Protein AF-A0A6T8CIW8-F1 (afdb_monomer_lite)

pLDDT: mean 71.66, std 15.03, range [34.34, 91.88]

Radius of gyration: 20.09 Å; chains: 1; bounding box: 46×45×51 Å

InterPro domains:
  IPR001789 Signal transduction response regulator, receiver domain [PS50110] (153-305)
  IPR011006 CheY-like superfamily [SSF52172] (151-216)

Sequence (306 aa):
MASVHTLSIATAHAIHRLLDDPSPSLIDEAIELAQRARDSLEMDNTSMCAAMMFAQPLVRQWQPNWRFSYVVGVILGMKYTVDGFFIADVIEHLTQEFPLSTLQAGEVIALKDFDWCDISGRQRSFRNALVNVALERAVELDGNPEPSDEDIHVMIVDDSDFVRDIHTQFVRLLRPNARIMTCWSVEDATSYVRANDDNGTPVNLILLDLNLSSTDENTNQLVLDDTSENGFMITGTLDAAPAAVPRDFRFKPLVALISAFATQLVEQSMADGSLMADGSLNGCDAVLPKPCSLDAMRVLIEGCHV

Structure (mmCIF, N/CA/C/O backbone):
data_AF-A0A6T8CIW8-F1
#
_entry.id   AF-A0A6T8CIW8-F1
#
loop_
_atom_site.group_PDB
_atom_site.id
_atom_site.type_symbol
_atom_site.label_atom_id
_atom_site.label_alt_id
_atom_site.label_comp_id
_atom_site.label_asym_id
_atom_site.label_entity_id
_atom_site.label_seq_id
_atom_site.pdbx_PDB_ins_code
_atom_site.Cartn_x
_atom_site.Cartn_y
_atom_site.Cartn_z
_atom_site.occupancy
_atom_site.B_iso_or_equiv
_atom_site.auth_seq_id
_atom_site.auth_comp_id
_atom_site.auth_asym_id
_atom_site.auth_atom_id
_atom_site.pdbx_PDB_model_num
ATOM 1 N N . MET A 1 1 ? -11.365 -13.138 -2.675 1.00 34.94 1 MET A N 1
ATOM 2 C CA . MET A 1 1 ? -10.142 -12.656 -3.363 1.00 34.94 1 MET A CA 1
ATOM 3 C C . MET A 1 1 ? -10.369 -11.221 -3.814 1.00 34.94 1 MET A C 1
ATOM 5 O O . MET A 1 1 ? -11.312 -11.009 -4.569 1.00 34.94 1 MET A O 1
ATOM 9 N N . ALA A 1 2 ? -9.560 -10.252 -3.369 1.00 35.16 2 ALA A N 1
ATOM 10 C CA . ALA A 1 2 ? -9.474 -8.961 -4.061 1.00 35.16 2 ALA A CA 1
ATOM 11 C C . ALA A 1 2 ? -9.232 -9.259 -5.546 1.00 35.16 2 ALA A C 1
ATOM 13 O O . ALA A 1 2 ? -8.426 -10.148 -5.847 1.00 35.16 2 ALA A O 1
ATOM 14 N N . SER A 1 3 ? -9.971 -8.631 -6.463 1.00 46.03 3 SER A N 1
ATOM 15 C CA . SER A 1 3 ? -9.857 -9.009 -7.871 1.00 46.03 3 SER A CA 1
ATOM 16 C C . SER A 1 3 ? -8.393 -8.875 -8.301 1.00 46.03 3 SER A C 1
ATOM 18 O O . SER A 1 3 ? -7.744 -7.855 -8.068 1.00 46.03 3 SER A O 1
ATOM 20 N N . VAL A 1 4 ? -7.866 -9.935 -8.908 1.00 49.97 4 VAL A N 1
ATOM 21 C CA . VAL A 1 4 ? -6.492 -10.079 -9.424 1.00 49.97 4 VAL A CA 1
ATOM 22 C C . VAL A 1 4 ? -6.081 -8.893 -10.329 1.00 49.97 4 VAL A C 1
ATOM 24 O O . VAL A 1 4 ? -4.902 -8.614 -10.533 1.00 49.97 4 VAL A O 1
ATOM 27 N N . HIS A 1 5 ? -7.057 -8.118 -10.795 1.00 59.88 5 HIS A N 1
ATOM 28 C CA . HIS A 1 5 ? -6.918 -6.924 -11.611 1.00 59.88 5 HIS A CA 1
ATOM 29 C C . HIS A 1 5 ? -6.433 -5.674 -10.837 1.00 59.88 5 HIS A C 1
ATOM 31 O O . HIS A 1 5 ? -5.695 -4.859 -11.392 1.00 59.88 5 HIS A O 1
ATOM 37 N N . THR A 1 6 ? -6.778 -5.530 -9.550 1.00 61.06 6 THR A N 1
ATOM 38 C CA . THR A 1 6 ? -6.626 -4.270 -8.793 1.00 61.06 6 THR A CA 1
ATOM 39 C C . THR A 1 6 ? -5.162 -3.879 -8.544 1.00 61.06 6 THR A C 1
ATOM 41 O O . THR A 1 6 ? -4.801 -2.715 -8.710 1.00 61.06 6 THR A O 1
ATOM 44 N N . LEU A 1 7 ? -4.285 -4.834 -8.207 1.00 64.88 7 LEU A N 1
ATOM 45 C CA . LEU A 1 7 ? -2.862 -4.548 -7.947 1.00 64.88 7 LEU A CA 1
ATOM 46 C C . LEU A 1 7 ? -2.083 -4.187 -9.215 1.00 64.88 7 LEU A C 1
ATOM 48 O O . LEU A 1 7 ? -1.196 -3.334 -9.169 1.00 64.88 7 LEU A O 1
ATOM 52 N N . SER A 1 8 ? -2.427 -4.783 -10.358 1.00 68.81 8 SER A N 1
ATOM 53 C CA . SER A 1 8 ? -1.820 -4.424 -11.642 1.00 68.81 8 SER A CA 1
ATOM 54 C C . SER A 1 8 ? -2.277 -3.040 -12.111 1.00 68.81 8 SER A C 1
ATOM 56 O O . SER A 1 8 ? -1.456 -2.263 -12.591 1.00 68.81 8 SER A O 1
ATOM 58 N N . ILE A 1 9 ? -3.555 -2.693 -11.900 1.00 70.12 9 ILE A N 1
ATOM 59 C CA . ILE A 1 9 ? -4.081 -1.336 -12.132 1.00 70.12 9 ILE A CA 1
ATOM 60 C C . ILE A 1 9 ? -3.346 -0.315 -11.262 1.00 70.12 9 ILE A C 1
ATOM 62 O O . ILE A 1 9 ? -2.838 0.690 -11.760 1.00 70.12 9 ILE A O 1
ATOM 66 N N . ALA A 1 10 ? -3.232 -0.584 -9.963 1.00 65.56 10 ALA A N 1
ATOM 67 C CA . ALA A 1 10 ? -2.571 0.323 -9.036 1.00 65.56 10 ALA A CA 1
ATOM 68 C C . ALA A 1 10 ? -1.067 0.472 -9.347 1.00 65.56 10 ALA A C 1
ATOM 70 O O . ALA A 1 10 ? -0.533 1.583 -9.321 1.00 65.56 10 ALA A O 1
ATOM 71 N N . THR A 1 11 ? -0.404 -0.617 -9.749 1.00 70.19 11 THR A N 1
ATOM 72 C CA . THR A 1 11 ? 0.979 -0.609 -10.253 1.00 70.19 11 THR A CA 1
ATOM 73 C C . THR A 1 11 ? 1.135 0.305 -11.470 1.00 70.19 11 THR A C 1
ATOM 75 O O . THR A 1 11 ? 2.024 1.157 -11.497 1.00 70.19 11 THR A O 1
ATOM 78 N N . ALA A 1 12 ? 0.248 0.182 -12.456 1.00 74.50 12 ALA A N 1
ATOM 79 C CA . ALA A 1 12 ? 0.285 0.991 -13.666 1.00 74.50 12 ALA A CA 1
ATOM 80 C C . ALA A 1 12 ? 0.080 2.483 -13.391 1.00 74.50 12 ALA A C 1
ATOM 82 O O . ALA A 1 12 ? 0.799 3.325 -13.929 1.00 74.50 12 ALA A O 1
ATOM 83 N N . HIS A 1 13 ? -0.849 2.820 -12.497 1.00 70.69 13 HIS A N 1
ATOM 84 C CA . HIS A 1 13 ? -1.051 4.198 -12.062 1.00 70.69 13 HIS A CA 1
ATOM 85 C C . HIS A 1 13 ? 0.157 4.763 -11.315 1.00 70.69 13 HIS A C 1
ATOM 87 O O . HIS A 1 13 ? 0.505 5.924 -11.529 1.00 70.69 13 HIS A O 1
ATOM 93 N N . ALA A 1 14 ? 0.820 3.964 -10.476 1.00 70.12 14 ALA A N 1
ATOM 94 C CA . ALA A 1 14 ? 2.051 4.382 -9.814 1.00 70.12 14 ALA A CA 1
ATOM 95 C C . ALA A 1 14 ? 3.167 4.665 -10.834 1.00 70.12 14 ALA A C 1
ATOM 97 O O . ALA A 1 14 ? 3.834 5.692 -10.736 1.00 70.12 14 ALA A O 1
ATOM 98 N N . ILE A 1 15 ? 3.332 3.805 -11.844 1.00 73.56 15 ILE A N 1
ATOM 99 C CA . ILE A 1 15 ? 4.288 4.014 -12.943 1.00 73.56 15 ILE A CA 1
ATOM 100 C C . ILE A 1 15 ? 3.953 5.292 -13.722 1.00 73.56 15 ILE A C 1
ATOM 102 O O . ILE A 1 15 ? 4.831 6.129 -13.913 1.00 73.56 15 ILE A O 1
ATOM 106 N N . HIS A 1 16 ? 2.691 5.482 -14.115 1.00 74.88 16 HIS A N 1
ATOM 107 C CA . HIS A 1 16 ? 2.238 6.681 -14.824 1.00 74.88 16 HIS A CA 1
ATOM 108 C C . HIS A 1 16 ? 2.507 7.961 -14.022 1.00 74.88 16 HIS A C 1
ATOM 110 O O . HIS A 1 16 ? 3.054 8.919 -14.561 1.00 74.88 16 HIS A O 1
ATOM 116 N N . ARG A 1 17 ? 2.199 7.965 -12.716 1.00 70.62 17 ARG A N 1
ATOM 117 C CA . ARG A 1 17 ? 2.506 9.097 -11.823 1.00 70.62 17 ARG A CA 1
ATOM 118 C C . ARG A 1 17 ? 4.008 9.378 -11.735 1.00 70.62 17 ARG A C 1
ATOM 120 O O . ARG A 1 17 ? 4.396 10.533 -11.702 1.00 70.62 17 ARG A O 1
ATOM 127 N N . LEU A 1 18 ? 4.859 8.352 -11.714 1.00 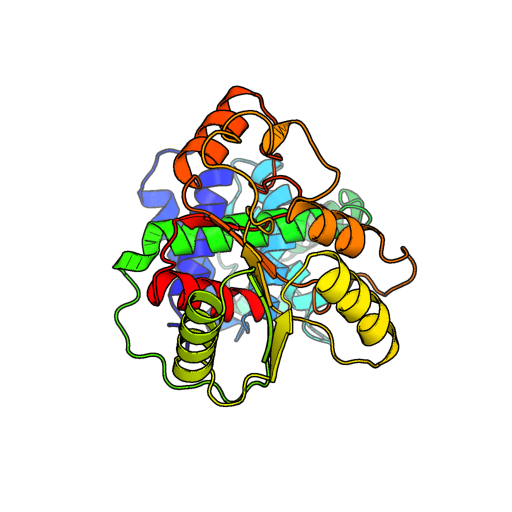68.81 18 LEU A N 1
ATOM 128 C CA . LEU A 1 18 ? 6.319 8.529 -11.647 1.00 68.81 18 LEU A CA 1
ATOM 129 C C . LEU A 1 18 ? 6.940 9.077 -12.933 1.00 68.81 18 LEU A C 1
ATOM 131 O O . LEU A 1 18 ? 8.072 9.565 -12.904 1.00 68.81 18 LEU A O 1
ATOM 135 N N . LEU A 1 19 ? 6.242 8.941 -14.056 1.00 72.06 19 LEU A N 1
ATOM 136 C CA . LEU A 1 19 ? 6.725 9.375 -15.360 1.00 72.06 19 LEU A CA 1
ATOM 137 C C . LEU A 1 19 ? 6.291 10.796 -15.718 1.00 72.06 19 LEU A C 1
ATOM 139 O O . LEU A 1 19 ? 6.820 11.333 -16.686 1.00 72.06 19 LEU A O 1
ATOM 143 N N . ASP A 1 20 ? 5.366 11.395 -14.954 1.00 70.06 20 ASP A N 1
ATOM 144 C CA . ASP A 1 20 ? 4.724 12.682 -15.265 1.00 70.06 20 ASP A CA 1
ATOM 145 C C . ASP A 1 20 ? 4.203 12.760 -16.721 1.00 70.06 20 ASP A C 1
ATOM 147 O O . ASP A 1 20 ? 4.068 13.839 -17.303 1.00 70.06 20 ASP A O 1
ATOM 151 N N . ASP A 1 21 ? 3.909 11.605 -17.328 1.00 70.00 21 ASP A N 1
ATOM 152 C CA . ASP A 1 21 ? 3.415 11.492 -18.698 1.00 70.00 21 ASP A CA 1
ATOM 153 C C . ASP A 1 21 ? 1.883 11.544 -18.667 1.00 70.00 21 ASP A C 1
ATOM 155 O O . ASP A 1 21 ? 1.280 10.715 -17.994 1.00 70.00 21 ASP A O 1
ATOM 159 N N . PRO A 1 22 ? 1.224 12.491 -19.356 1.00 59.75 22 PRO A N 1
ATOM 160 C CA . PRO A 1 22 ? -0.233 12.584 -19.376 1.00 59.75 22 PRO A CA 1
ATOM 161 C C . PRO A 1 22 ? -0.911 11.587 -20.335 1.00 59.75 22 PRO A C 1
ATOM 163 O O . PRO A 1 22 ? -2.130 11.665 -20.502 1.00 59.75 22 PRO A O 1
ATOM 166 N N . SER A 1 23 ? -0.169 10.710 -21.024 1.00 72.75 23 SER A N 1
ATOM 167 C CA . SER A 1 23 ? -0.729 9.806 -22.032 1.00 72.75 23 SER A CA 1
ATOM 168 C C . SER A 1 23 ? -1.563 8.669 -21.419 1.00 72.75 23 SER A C 1
ATOM 170 O O . SER A 1 23 ? -1.010 7.788 -20.754 1.00 72.75 23 SER A O 1
ATOM 172 N N . PRO A 1 24 ? -2.871 8.570 -21.737 1.00 68.06 24 PRO A N 1
ATOM 173 C CA . PRO A 1 24 ? -3.712 7.464 -21.276 1.00 68.06 24 PRO A CA 1
ATOM 174 C C . PRO A 1 24 ? -3.220 6.090 -21.749 1.00 68.06 24 PRO A C 1
ATOM 176 O O . PRO A 1 24 ? -3.384 5.104 -21.038 1.00 68.06 24 PRO A O 1
ATOM 179 N N . SER A 1 25 ? -2.564 6.025 -22.916 1.00 80.38 25 SER A N 1
ATOM 180 C CA . SER A 1 25 ? -2.049 4.765 -23.469 1.00 80.38 25 SER A CA 1
ATOM 181 C C . SER A 1 25 ? -0.961 4.138 -22.598 1.00 80.38 25 SER A C 1
ATOM 183 O O . SER A 1 25 ? -0.796 2.924 -22.598 1.00 80.38 25 SER A O 1
ATOM 185 N N . LEU A 1 26 ? -0.230 4.952 -21.831 1.00 80.38 26 LEU A N 1
ATOM 186 C CA . LEU A 1 26 ? 0.840 4.476 -20.964 1.00 80.38 26 LEU A CA 1
ATOM 187 C C . LEU A 1 26 ? 0.293 3.709 -19.752 1.00 80.38 26 LEU A C 1
ATOM 189 O O . LEU A 1 26 ? 0.920 2.750 -19.305 1.00 80.38 26 LEU A O 1
ATOM 193 N N . ILE A 1 27 ? -0.886 4.090 -19.250 1.00 78.06 27 ILE A N 1
ATOM 194 C CA . ILE A 1 27 ? -1.564 3.350 -18.179 1.00 78.06 27 ILE A CA 1
ATOM 195 C C . ILE A 1 27 ? -1.949 1.967 -18.693 1.00 78.06 27 ILE A C 1
ATOM 197 O O . ILE A 1 27 ? -1.566 0.981 -18.074 1.00 78.06 27 ILE A O 1
ATOM 201 N N . ASP A 1 28 ? -2.624 1.882 -19.840 1.00 81.62 28 ASP A N 1
ATOM 202 C CA . ASP A 1 28 ? -3.056 0.600 -20.410 1.00 81.62 28 ASP A CA 1
ATOM 203 C C . ASP A 1 28 ? -1.860 -0.325 -20.694 1.00 81.62 28 ASP A C 1
ATOM 205 O O . ASP A 1 28 ? -1.874 -1.505 -20.341 1.00 81.62 28 ASP A O 1
ATOM 209 N N . GLU A 1 29 ? -0.776 0.229 -21.243 1.00 85.31 29 GLU A N 1
ATOM 210 C CA . GLU A 1 29 ? 0.471 -0.499 -21.487 1.00 85.31 29 GLU A CA 1
ATOM 211 C C . GLU A 1 29 ? 1.136 -1.006 -20.195 1.00 85.31 29 GLU A C 1
ATOM 213 O O . GLU A 1 29 ? 1.685 -2.112 -20.166 1.00 85.31 29 GLU A O 1
ATOM 218 N N . ALA A 1 30 ? 1.109 -0.213 -19.122 1.00 83.81 30 ALA A N 1
ATOM 219 C CA . ALA A 1 30 ? 1.646 -0.608 -17.824 1.00 83.81 30 ALA A CA 1
ATOM 220 C C . ALA A 1 30 ? 0.750 -1.631 -17.110 1.00 83.81 30 ALA A C 1
ATOM 222 O O . ALA A 1 30 ? 1.274 -2.536 -16.459 1.00 83.81 30 ALA A O 1
ATOM 223 N N . ILE A 1 31 ? -0.575 -1.543 -17.278 1.00 83.62 31 ILE A N 1
ATOM 224 C CA . ILE A 1 31 ? -1.533 -2.540 -16.784 1.00 83.62 31 ILE A CA 1
ATOM 225 C C . ILE A 1 31 ? -1.242 -3.888 -17.440 1.00 83.62 31 ILE A C 1
ATOM 227 O O . ILE A 1 31 ? -1.091 -4.887 -16.735 1.00 83.62 31 ILE A O 1
ATOM 231 N N . GLU A 1 32 ? -1.131 -3.911 -18.770 1.00 86.69 32 GLU A N 1
ATOM 232 C CA . GLU A 1 32 ? -0.880 -5.136 -19.529 1.00 86.69 32 GLU A CA 1
ATOM 233 C C . GLU A 1 32 ? 0.449 -5.781 -19.115 1.00 86.69 32 GLU A C 1
ATOM 235 O O . GLU A 1 32 ? 0.510 -6.988 -18.872 1.00 86.69 32 GLU A O 1
ATOM 240 N N . LEU A 1 33 ? 1.512 -4.982 -18.975 1.00 87.81 33 LEU A N 1
ATOM 241 C CA . LEU A 1 33 ? 2.820 -5.490 -18.566 1.00 87.81 33 LEU A CA 1
ATOM 242 C C . LEU A 1 33 ? 2.803 -6.044 -17.133 1.00 87.81 33 LEU A C 1
ATOM 244 O O . LEU A 1 33 ? 3.363 -7.113 -16.890 1.00 87.81 33 LEU A O 1
ATOM 248 N N . ALA A 1 34 ? 2.146 -5.355 -16.196 1.00 86.31 34 ALA A N 1
ATOM 249 C CA . ALA A 1 34 ? 2.047 -5.798 -14.807 1.00 86.31 34 ALA A CA 1
ATOM 250 C C . ALA A 1 34 ? 1.193 -7.065 -14.651 1.00 86.31 34 ALA A C 1
ATOM 252 O O . ALA A 1 34 ? 1.521 -7.934 -13.847 1.00 86.31 34 ALA A O 1
ATOM 253 N N . GLN A 1 35 ? 0.111 -7.199 -15.423 1.00 85.44 35 GLN A N 1
ATOM 254 C CA . GLN A 1 35 ? -0.694 -8.427 -15.461 1.00 85.44 35 GLN A CA 1
ATOM 255 C C . GLN A 1 35 ? 0.092 -9.585 -16.053 1.00 85.44 35 GLN A C 1
ATOM 257 O O . GLN A 1 35 ? 0.150 -10.654 -15.458 1.00 85.44 35 GLN A O 1
ATOM 262 N N . ARG A 1 36 ? 0.772 -9.355 -17.180 1.00 88.06 36 ARG A N 1
ATOM 263 C CA . ARG A 1 36 ? 1.604 -10.382 -17.806 1.00 88.06 36 ARG A CA 1
ATOM 264 C C . ARG A 1 36 ? 2.692 -10.871 -16.855 1.00 88.06 36 ARG A C 1
ATOM 266 O O . ARG A 1 36 ? 2.925 -12.075 -16.796 1.00 88.06 36 ARG A O 1
ATOM 273 N N . ALA A 1 37 ? 3.342 -9.962 -16.123 1.00 88.19 37 ALA A N 1
ATOM 274 C CA . ALA A 1 37 ? 4.370 -10.321 -15.148 1.00 88.19 37 ALA A CA 1
ATOM 275 C C . ALA A 1 37 ? 3.808 -11.215 -14.054 1.00 88.19 37 ALA A C 1
ATOM 277 O O . ALA A 1 37 ? 4.344 -12.294 -13.805 1.00 88.19 37 ALA A O 1
ATOM 278 N N . ARG A 1 38 ? 2.682 -10.791 -13.485 1.00 85.75 38 ARG A N 1
ATOM 279 C CA . ARG A 1 38 ? 1.973 -11.539 -12.462 1.00 85.75 38 ARG A CA 1
ATOM 280 C C . ARG A 1 38 ? 1.603 -12.940 -12.926 1.00 85.75 38 ARG A C 1
ATOM 282 O O . ARG A 1 38 ? 1.978 -13.908 -12.278 1.00 85.75 38 ARG A O 1
ATOM 289 N N . ASP A 1 39 ? 0.872 -13.032 -14.031 1.00 87.38 39 ASP A N 1
ATOM 290 C CA . ASP A 1 39 ? 0.283 -14.287 -14.490 1.00 87.38 39 ASP A CA 1
ATOM 291 C C . ASP A 1 39 ? 1.359 -15.273 -14.945 1.00 87.38 39 ASP A C 1
ATOM 293 O O . ASP A 1 39 ? 1.250 -16.470 -14.699 1.00 87.38 39 ASP A O 1
ATOM 297 N N . SER A 1 40 ? 2.417 -14.776 -15.590 1.00 87.12 40 SER A N 1
ATOM 298 C CA . SER A 1 40 ? 3.447 -15.648 -16.159 1.00 87.12 40 SER A CA 1
ATOM 299 C C . SER A 1 40 ? 4.478 -16.118 -15.136 1.00 87.12 40 SER A C 1
ATOM 301 O O . SER A 1 40 ? 5.080 -17.167 -15.332 1.00 87.12 40 SER A O 1
ATOM 303 N N . LEU A 1 41 ? 4.708 -15.343 -14.074 1.00 87.75 41 LEU A N 1
ATOM 304 C CA . LEU A 1 41 ? 5.630 -15.703 -12.993 1.00 87.75 41 LEU A CA 1
ATOM 305 C C . LEU A 1 41 ? 4.903 -16.181 -11.731 1.00 87.75 41 LEU A C 1
ATOM 307 O O . LEU A 1 41 ? 5.541 -16.343 -10.695 1.00 87.75 41 LEU A O 1
ATOM 311 N N . GLU A 1 42 ? 3.581 -16.362 -11.812 1.00 86.12 42 GLU A N 1
ATOM 312 C CA . GLU A 1 42 ? 2.705 -16.729 -10.692 1.00 86.12 42 GLU A CA 1
ATOM 313 C C . GLU A 1 42 ? 2.930 -15.845 -9.451 1.00 86.12 42 GLU A C 1
ATOM 315 O O . GLU A 1 42 ? 2.948 -16.315 -8.314 1.00 86.12 42 GLU A O 1
ATOM 320 N N . MET A 1 43 ? 3.122 -14.540 -9.670 1.00 82.88 43 MET A N 1
ATOM 321 C CA . MET A 1 43 ? 3.464 -13.609 -8.597 1.00 82.88 43 MET A CA 1
ATOM 322 C C . MET A 1 43 ? 2.288 -13.466 -7.629 1.00 82.88 43 MET A C 1
ATOM 324 O O . MET A 1 43 ? 1.186 -13.043 -8.006 1.00 82.88 43 MET A O 1
ATOM 328 N N . ASP A 1 44 ? 2.544 -13.765 -6.359 1.00 74.44 44 ASP A N 1
ATOM 329 C CA . ASP A 1 44 ? 1.650 -13.393 -5.273 1.00 74.44 44 ASP A CA 1
ATOM 330 C C . ASP A 1 44 ? 1.693 -11.872 -5.033 1.00 74.44 44 ASP A C 1
ATOM 332 O O . ASP A 1 44 ? 2.466 -11.126 -5.650 1.00 74.44 44 ASP A O 1
ATOM 336 N N . ASN A 1 45 ? 0.832 -11.383 -4.139 1.00 67.31 45 ASN A N 1
ATOM 337 C CA . ASN A 1 45 ? 0.791 -9.955 -3.825 1.00 67.31 45 ASN A CA 1
ATOM 338 C C . ASN A 1 45 ? 2.153 -9.470 -3.302 1.00 67.31 45 ASN A C 1
ATOM 340 O O . ASN A 1 45 ? 2.643 -8.446 -3.769 1.00 67.31 45 ASN A O 1
ATOM 344 N N . THR A 1 46 ? 2.806 -10.252 -2.436 1.00 67.81 46 THR A N 1
ATOM 345 C CA . THR A 1 46 ? 4.141 -9.965 -1.890 1.00 67.81 46 THR A CA 1
ATOM 346 C C . THR A 1 46 ? 5.174 -9.714 -2.989 1.00 67.81 46 THR A C 1
ATOM 348 O O . THR A 1 46 ? 5.905 -8.722 -2.964 1.00 67.81 46 THR A O 1
ATOM 351 N N . SER A 1 47 ? 5.221 -10.596 -3.985 1.00 79.31 47 SER A N 1
ATOM 352 C CA . SER A 1 47 ? 6.157 -10.532 -5.105 1.00 79.31 47 SER A CA 1
ATOM 353 C C . SER A 1 47 ? 5.873 -9.331 -6.004 1.00 79.31 47 SER A C 1
ATOM 355 O O . SER A 1 47 ? 6.802 -8.646 -6.440 1.00 79.31 47 SER A O 1
ATOM 357 N N . MET A 1 48 ? 4.593 -9.023 -6.242 1.00 79.38 48 MET A N 1
ATOM 358 C CA . MET A 1 48 ? 4.171 -7.831 -6.991 1.00 79.38 48 MET A CA 1
ATOM 359 C C . MET A 1 48 ? 4.587 -6.538 -6.284 1.00 79.38 48 MET A C 1
ATOM 361 O O . MET A 1 48 ? 5.079 -5.604 -6.924 1.00 79.38 48 MET A O 1
ATOM 365 N N . CYS A 1 49 ? 4.449 -6.490 -4.962 1.00 71.88 49 CYS A N 1
ATOM 366 C CA . CYS A 1 49 ? 4.860 -5.344 -4.163 1.00 71.88 49 CYS A CA 1
ATOM 367 C C . CYS A 1 49 ? 6.372 -5.170 -4.164 1.00 71.88 49 CYS A C 1
ATOM 369 O O . CYS A 1 49 ? 6.865 -4.074 -4.441 1.00 71.88 49 CYS A O 1
ATOM 371 N N . ALA A 1 50 ? 7.109 -6.259 -3.941 1.00 76.06 50 ALA A N 1
ATOM 372 C CA . ALA A 1 50 ? 8.564 -6.267 -3.992 1.00 76.06 50 ALA A CA 1
ATOM 373 C C . ALA A 1 50 ? 9.078 -5.803 -5.361 1.00 76.06 50 ALA A C 1
ATOM 375 O O . ALA A 1 50 ? 9.964 -4.951 -5.434 1.00 76.06 50 ALA A O 1
ATOM 376 N N . ALA A 1 51 ? 8.479 -6.294 -6.448 1.00 85.38 51 ALA A N 1
ATOM 377 C CA . ALA A 1 51 ? 8.821 -5.875 -7.801 1.00 85.38 51 ALA A CA 1
ATOM 378 C C . ALA A 1 51 ? 8.704 -4.360 -7.977 1.00 85.38 51 ALA A C 1
ATOM 380 O O . ALA A 1 51 ? 9.613 -3.710 -8.500 1.00 85.38 51 ALA A O 1
ATOM 381 N N . MET A 1 52 ? 7.609 -3.783 -7.487 1.00 80.56 52 MET A N 1
ATOM 382 C CA . MET A 1 52 ? 7.390 -2.351 -7.591 1.00 80.56 52 MET A CA 1
ATOM 383 C C . MET A 1 52 ? 8.292 -1.520 -6.689 1.00 80.56 52 MET A C 1
ATOM 385 O O . MET A 1 52 ? 8.788 -0.487 -7.140 1.00 80.56 52 MET A O 1
ATOM 389 N N . MET A 1 53 ? 8.592 -1.978 -5.475 1.00 76.00 53 MET A N 1
ATOM 390 C CA . MET A 1 53 ? 9.575 -1.317 -4.612 1.00 76.00 53 MET A CA 1
ATOM 391 C C . MET A 1 53 ? 10.926 -1.123 -5.311 1.00 76.00 53 MET A C 1
ATOM 393 O O . MET A 1 53 ? 11.546 -0.065 -5.185 1.00 76.00 53 MET A O 1
ATOM 397 N N . PHE A 1 54 ? 11.387 -2.138 -6.048 1.00 80.50 54 PHE A N 1
ATOM 398 C CA . PHE A 1 54 ? 12.624 -2.045 -6.819 1.00 80.50 54 PHE A CA 1
ATOM 399 C C . PHE A 1 54 ? 12.433 -1.243 -8.112 1.00 80.50 54 PHE A C 1
ATOM 401 O O . PHE A 1 54 ? 13.319 -0.476 -8.483 1.00 80.50 54 PHE A O 1
ATOM 408 N N . ALA A 1 55 ? 11.282 -1.360 -8.780 1.00 84.56 55 ALA A N 1
ATOM 409 C CA . ALA A 1 55 ? 11.013 -0.671 -10.040 1.00 84.56 55 ALA A CA 1
ATOM 410 C C . ALA A 1 55 ? 10.910 0.855 -9.899 1.00 84.56 55 ALA A C 1
ATOM 412 O O . ALA A 1 55 ? 11.418 1.570 -10.757 1.00 84.56 55 ALA A O 1
ATOM 413 N N . GLN A 1 56 ? 10.268 1.383 -8.851 1.00 74.94 56 GLN A N 1
ATOM 414 C CA . GLN A 1 56 ? 9.962 2.819 -8.734 1.00 74.94 56 GLN A CA 1
ATOM 415 C C . GLN A 1 56 ? 11.173 3.758 -8.941 1.00 74.94 56 GLN A C 1
ATOM 417 O O . GLN A 1 56 ? 11.124 4.624 -9.821 1.00 74.94 56 GLN A O 1
ATOM 422 N N . PRO A 1 57 ? 12.276 3.625 -8.180 1.00 71.75 57 PRO A N 1
ATOM 423 C CA . PRO A 1 57 ? 13.468 4.447 -8.394 1.00 71.75 57 PRO A CA 1
ATOM 424 C C . PRO A 1 57 ? 14.104 4.232 -9.774 1.00 71.75 57 PRO A C 1
ATOM 426 O O . PRO A 1 57 ? 14.570 5.200 -10.372 1.00 71.75 57 PRO A O 1
ATOM 429 N N . LEU A 1 58 ? 14.068 3.012 -10.319 1.00 81.75 58 LEU A N 1
ATOM 430 C CA . LEU A 1 58 ? 14.576 2.725 -11.666 1.00 81.75 58 LEU A CA 1
ATOM 431 C C . LEU A 1 58 ? 13.746 3.418 -12.745 1.00 81.75 58 LEU A C 1
ATOM 433 O O . LEU A 1 58 ? 14.293 3.926 -13.721 1.00 81.75 58 LEU A O 1
ATOM 437 N N . VAL A 1 59 ? 12.421 3.444 -12.590 1.00 83.06 59 VAL A N 1
ATOM 438 C CA . VAL A 1 59 ? 11.497 4.107 -13.518 1.00 83.06 59 VAL A CA 1
ATOM 439 C C . VAL A 1 59 ? 11.772 5.606 -13.538 1.00 83.06 59 VAL A C 1
ATOM 441 O O . VAL A 1 59 ? 11.818 6.198 -14.612 1.00 83.06 59 VAL A O 1
ATOM 444 N N . ARG A 1 60 ? 12.035 6.208 -12.374 1.00 75.75 60 ARG A N 1
ATOM 445 C CA . ARG A 1 60 ? 12.376 7.632 -12.266 1.00 75.75 60 ARG A CA 1
ATOM 446 C C . ARG A 1 60 ? 13.762 7.961 -12.830 1.00 75.75 60 ARG A C 1
ATOM 448 O O . ARG A 1 60 ? 13.933 9.006 -13.446 1.00 75.75 60 ARG A O 1
ATOM 455 N N . GLN A 1 61 ? 14.755 7.101 -12.606 1.00 78.12 61 GLN A N 1
ATOM 456 C CA . GLN A 1 61 ? 16.147 7.372 -12.988 1.00 78.12 61 GLN A CA 1
ATOM 457 C C . GLN A 1 61 ? 16.463 7.024 -14.443 1.00 78.12 61 GLN A C 1
ATOM 459 O O . GLN A 1 61 ? 17.249 7.722 -15.079 1.00 78.12 61 GLN A O 1
ATOM 464 N N . TRP A 1 62 ? 15.888 5.947 -14.977 1.00 83.31 62 TRP A N 1
ATOM 465 C CA . TRP A 1 62 ? 16.230 5.427 -16.305 1.00 83.31 62 TRP A CA 1
ATOM 466 C C . TRP A 1 62 ? 15.199 5.803 -17.373 1.00 83.31 62 TRP A C 1
ATOM 468 O O . TRP A 1 62 ? 15.044 5.099 -18.376 1.00 83.31 62 TRP A O 1
ATOM 478 N N . GLN A 1 63 ? 14.502 6.926 -17.183 1.00 78.94 63 GLN A N 1
ATOM 479 C CA . GLN A 1 63 ? 13.614 7.478 -18.203 1.00 78.94 63 GLN A CA 1
ATOM 480 C C . GLN A 1 63 ? 14.371 7.690 -19.532 1.00 78.94 63 GLN A C 1
ATOM 482 O O . GLN A 1 63 ? 15.537 8.094 -19.523 1.00 78.94 63 GLN A O 1
ATOM 487 N N . PRO A 1 64 ? 13.736 7.419 -20.690 1.00 77.69 64 PRO A N 1
ATOM 488 C CA . PRO A 1 64 ? 12.331 7.029 -20.870 1.00 77.69 64 PRO A CA 1
ATOM 489 C C . PRO A 1 64 ? 12.064 5.509 -20.780 1.00 77.69 64 PRO A C 1
ATOM 491 O O . PRO A 1 64 ? 10.952 5.065 -21.053 1.00 77.69 64 PRO A O 1
ATOM 494 N N . ASN A 1 65 ? 13.050 4.683 -20.414 1.00 85.44 65 ASN A N 1
ATOM 495 C CA . ASN A 1 65 ? 12.982 3.217 -20.508 1.00 85.44 65 ASN A CA 1
ATOM 496 C C . ASN A 1 65 ? 12.244 2.556 -19.328 1.00 85.44 65 ASN A C 1
ATOM 498 O O . ASN A 1 65 ? 12.727 1.585 -18.746 1.00 85.44 65 ASN A O 1
ATOM 502 N N . TRP A 1 66 ? 11.057 3.050 -18.978 1.00 86.75 66 TRP A N 1
ATOM 503 C CA . TRP A 1 66 ? 10.308 2.582 -17.808 1.00 86.75 66 TRP A CA 1
ATOM 504 C C . TRP A 1 66 ? 9.970 1.086 -17.857 1.00 86.75 66 TRP A C 1
ATOM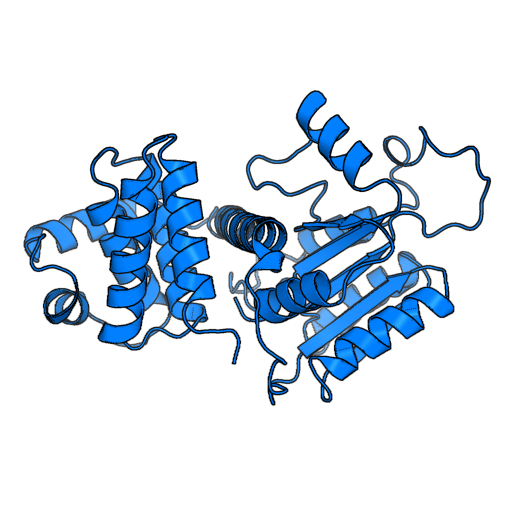 506 O O . TRP A 1 6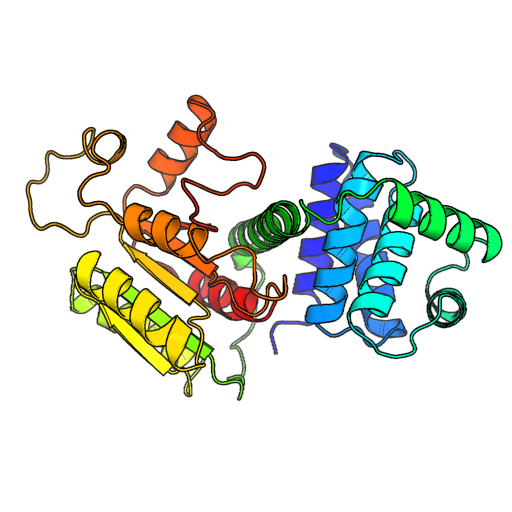6 ? 9.984 0.432 -16.819 1.00 86.75 66 TRP A O 1
ATOM 516 N N . ARG A 1 67 ? 9.725 0.523 -19.052 1.00 89.50 67 ARG A N 1
ATOM 517 C CA . ARG A 1 67 ? 9.487 -0.920 -19.233 1.00 89.50 67 ARG A CA 1
ATOM 518 C C . ARG A 1 67 ? 10.688 -1.743 -18.775 1.00 89.50 67 ARG A C 1
ATOM 520 O O . ARG A 1 67 ? 10.530 -2.702 -18.027 1.00 89.50 67 ARG A O 1
ATOM 527 N N . PHE A 1 68 ? 11.892 -1.336 -19.181 1.00 90.00 68 PHE A N 1
ATOM 528 C CA . PHE A 1 68 ? 13.134 -1.981 -18.758 1.00 90.00 68 PHE A CA 1
ATOM 529 C C . PHE A 1 68 ? 13.321 -1.861 -17.243 1.00 90.00 68 PHE A C 1
ATOM 531 O O . PHE A 1 68 ? 13.596 -2.855 -16.576 1.00 90.00 68 PHE A O 1
ATOM 538 N N . SER A 1 69 ? 13.096 -0.667 -16.690 1.00 89.56 69 SER A N 1
ATOM 539 C CA . SER A 1 69 ? 13.139 -0.419 -15.247 1.00 89.56 69 SER A CA 1
ATOM 540 C C . SER A 1 69 ? 12.167 -1.298 -14.462 1.00 89.56 69 SER A C 1
ATOM 542 O O . SER A 1 69 ? 12.540 -1.852 -13.429 1.00 89.56 69 SER A O 1
ATOM 544 N N . TYR A 1 70 ? 10.939 -1.459 -14.958 1.00 90.00 70 TYR A N 1
ATOM 545 C CA . TYR A 1 70 ? 9.931 -2.313 -14.340 1.00 90.00 70 TYR A CA 1
ATOM 546 C C . TYR A 1 70 ? 10.338 -3.785 -14.377 1.00 90.00 70 TYR A C 1
ATOM 548 O O . TYR A 1 70 ? 10.297 -4.446 -13.347 1.00 90.00 70 TYR A O 1
ATOM 556 N N . VAL A 1 71 ? 10.820 -4.285 -15.518 1.00 91.75 71 VAL A N 1
ATOM 557 C CA . VAL A 1 71 ? 11.284 -5.676 -15.649 1.00 91.75 71 VAL A CA 1
ATOM 558 C C . VAL A 1 71 ? 12.485 -5.963 -14.738 1.00 91.75 71 VAL A C 1
ATOM 560 O O . VAL A 1 71 ? 12.526 -7.011 -14.098 1.00 91.75 71 VAL A O 1
ATOM 563 N N . VAL A 1 72 ? 13.442 -5.035 -14.619 1.00 90.44 72 VAL A N 1
ATOM 564 C CA . VAL A 1 72 ? 14.543 -5.160 -13.644 1.00 90.44 72 VAL A CA 1
ATOM 565 C C . VAL A 1 72 ? 14.005 -5.147 -12.210 1.00 90.44 72 VAL A C 1
ATOM 567 O O . VAL A 1 72 ? 14.454 -5.942 -11.388 1.00 90.44 72 VAL A O 1
ATOM 570 N N . GLY A 1 73 ? 13.004 -4.315 -11.917 1.00 89.25 73 GLY A N 1
ATOM 571 C CA . GLY A 1 73 ? 12.299 -4.334 -10.637 1.00 89.25 73 GLY A CA 1
ATOM 572 C C . GLY A 1 73 ? 11.652 -5.687 -10.334 1.00 89.25 73 GLY A C 1
ATOM 573 O O . GLY A 1 73 ? 11.876 -6.229 -9.257 1.00 89.25 73 GLY A O 1
ATOM 574 N N . VAL A 1 74 ? 10.940 -6.282 -11.299 1.00 90.94 74 VAL A N 1
ATOM 575 C CA . VAL A 1 74 ? 10.352 -7.631 -11.196 1.00 90.94 74 VAL A CA 1
ATOM 576 C C . VAL A 1 74 ? 11.419 -8.681 -10.908 1.00 90.94 74 VAL A C 1
ATOM 578 O O . VAL A 1 74 ? 11.252 -9.462 -9.977 1.00 90.94 74 VAL A O 1
ATOM 581 N N . ILE A 1 75 ? 12.541 -8.667 -11.633 1.00 90.00 75 ILE A N 1
ATOM 582 C CA . ILE A 1 75 ? 13.666 -9.581 -11.384 1.00 90.00 75 ILE A CA 1
ATOM 583 C C . ILE A 1 75 ? 14.137 -9.484 -9.928 1.00 90.00 75 ILE A C 1
ATOM 585 O O . ILE A 1 75 ? 14.272 -10.503 -9.252 1.00 90.00 75 ILE A O 1
ATOM 589 N N . LEU A 1 76 ? 14.388 -8.266 -9.443 1.00 87.12 76 LEU A N 1
ATOM 590 C CA . LEU A 1 76 ? 14.879 -8.040 -8.084 1.00 87.12 76 LEU A CA 1
ATOM 591 C C . LEU A 1 76 ? 13.839 -8.426 -7.026 1.00 87.12 76 LEU A C 1
ATOM 593 O O . LEU A 1 76 ? 14.187 -9.057 -6.031 1.00 87.12 76 LEU A O 1
ATOM 597 N N . GLY A 1 77 ? 12.569 -8.095 -7.261 1.00 86.00 77 GLY A N 1
ATOM 598 C CA . GLY A 1 77 ? 11.457 -8.436 -6.377 1.00 86.00 77 GLY A CA 1
ATOM 599 C C . GLY A 1 77 ? 11.260 -9.941 -6.247 1.00 86.00 77 GLY A C 1
ATOM 600 O O . GLY A 1 77 ? 11.148 -10.451 -5.136 1.00 86.00 77 GLY A O 1
ATOM 601 N N . MET A 1 78 ? 11.309 -10.664 -7.364 1.00 86.88 78 MET A N 1
ATOM 602 C CA . MET A 1 78 ? 11.207 -12.122 -7.378 1.00 86.88 78 MET A CA 1
ATOM 603 C C . MET A 1 78 ? 12.412 -12.786 -6.712 1.00 86.88 78 MET A C 1
ATOM 605 O O . MET A 1 78 ? 12.234 -13.674 -5.891 1.00 86.88 78 MET A O 1
ATOM 609 N N . LYS A 1 79 ? 13.640 -12.313 -6.961 1.00 84.56 79 LYS A N 1
ATOM 610 C CA . LYS A 1 79 ? 14.832 -12.804 -6.240 1.00 84.56 79 LYS A CA 1
ATOM 611 C C . LYS A 1 79 ? 14.771 -12.566 -4.736 1.00 84.56 79 LYS A C 1
ATOM 613 O O . LYS A 1 79 ? 15.394 -13.301 -3.978 1.00 84.56 79 LYS A O 1
ATOM 618 N N . TYR A 1 80 ? 14.087 -11.506 -4.318 1.00 81.12 80 TYR A N 1
ATOM 619 C CA . TYR A 1 80 ? 13.926 -11.168 -2.912 1.00 81.12 80 TYR A CA 1
ATOM 620 C C . TYR A 1 80 ? 12.872 -12.039 -2.216 1.00 81.12 80 TYR A C 1
ATOM 622 O O . TYR A 1 80 ? 13.018 -12.346 -1.037 1.00 81.12 80 TYR A O 1
ATOM 630 N N . THR A 1 81 ? 11.817 -12.424 -2.932 1.00 77.12 81 THR A N 1
ATOM 631 C CA . THR A 1 81 ? 10.639 -13.102 -2.363 1.00 77.12 81 THR A CA 1
ATOM 632 C C . THR A 1 81 ? 10.616 -14.608 -2.607 1.00 77.12 81 THR A C 1
ATOM 634 O O . THR A 1 81 ? 10.021 -15.339 -1.818 1.00 77.12 81 THR A O 1
ATOM 637 N N . VAL A 1 82 ? 11.287 -15.085 -3.657 1.00 77.19 82 VAL A N 1
ATOM 638 C CA . VAL A 1 82 ? 11.286 -16.484 -4.086 1.00 77.19 82 VAL A CA 1
ATOM 639 C C . VAL A 1 82 ? 12.706 -17.042 -4.054 1.00 77.19 82 VAL A C 1
ATOM 641 O O . VAL A 1 82 ? 13.588 -16.645 -4.823 1.00 77.19 82 VAL A O 1
ATOM 644 N N . ASP A 1 83 ? 12.919 -18.015 -3.168 1.00 74.12 83 ASP A N 1
ATOM 645 C CA . ASP A 1 83 ? 14.192 -18.718 -3.056 1.00 74.12 83 ASP A CA 1
ATOM 646 C C . ASP A 1 83 ? 14.534 -19.455 -4.357 1.00 74.12 83 ASP A C 1
ATOM 648 O O . ASP A 1 83 ? 13.750 -20.245 -4.883 1.00 74.12 83 ASP A O 1
ATOM 652 N N . GLY A 1 84 ? 15.752 -19.237 -4.854 1.00 73.75 84 GLY A N 1
ATOM 653 C CA . GLY A 1 84 ? 16.237 -19.905 -6.062 1.00 73.75 84 GLY A CA 1
ATOM 654 C C . GLY A 1 84 ? 15.670 -19.348 -7.369 1.00 73.75 84 GLY A C 1
ATOM 655 O O . GLY A 1 84 ? 15.771 -20.027 -8.383 1.00 73.75 84 GLY A O 1
ATOM 656 N N . PHE A 1 85 ? 15.114 -18.134 -7.368 1.00 84.31 85 PHE A N 1
ATOM 657 C CA . PHE A 1 85 ? 14.696 -17.449 -8.589 1.00 84.31 85 PHE A CA 1
ATOM 658 C C . PHE A 1 85 ? 15.891 -16.932 -9.409 1.00 84.31 85 PHE A C 1
ATOM 660 O O . PHE A 1 85 ? 16.826 -16.314 -8.881 1.00 84.31 85 PHE A O 1
ATOM 667 N N . PHE A 1 86 ? 15.853 -17.122 -10.726 1.00 82.75 86 PHE A N 1
ATOM 668 C CA . PHE A 1 86 ? 16.889 -16.691 -11.658 1.00 82.75 86 PHE A CA 1
ATOM 669 C C . PHE A 1 86 ? 16.326 -15.759 -12.737 1.00 82.75 86 PHE A C 1
ATOM 671 O O . PHE A 1 86 ? 15.175 -15.836 -13.139 1.00 82.75 86 PHE A O 1
ATOM 678 N N . ILE A 1 87 ? 17.177 -14.886 -13.294 1.00 82.62 87 ILE A N 1
ATOM 679 C CA . ILE A 1 87 ? 16.767 -13.976 -14.389 1.00 82.62 87 ILE A CA 1
ATOM 680 C C . ILE A 1 87 ? 16.218 -14.748 -15.599 1.00 82.62 87 ILE A C 1
ATOM 682 O O . ILE A 1 87 ? 15.363 -14.238 -16.318 1.00 82.62 87 ILE A O 1
ATOM 686 N N . ALA A 1 88 ? 16.711 -15.970 -15.824 1.00 80.12 88 ALA A N 1
ATOM 687 C CA . ALA A 1 88 ? 16.239 -16.843 -16.895 1.00 80.12 88 ALA A CA 1
ATOM 688 C C . ALA A 1 88 ? 14.722 -17.085 -16.827 1.00 80.12 88 ALA A C 1
ATOM 690 O O . ALA A 1 88 ? 14.082 -17.094 -17.874 1.00 80.12 88 ALA A O 1
ATOM 691 N N . ASP A 1 89 ? 14.156 -17.150 -15.620 1.00 75.56 89 ASP A N 1
ATOM 692 C CA . ASP A 1 89 ? 12.729 -17.393 -15.391 1.00 75.56 89 ASP A CA 1
ATOM 693 C C . ASP A 1 89 ? 11.870 -16.215 -15.894 1.00 75.56 89 ASP A C 1
ATOM 695 O O . ASP A 1 89 ? 10.766 -16.395 -16.391 1.00 75.56 89 ASP A O 1
ATOM 699 N N . VAL A 1 90 ? 12.403 -14.987 -15.872 1.00 75.56 90 VAL A N 1
ATOM 700 C CA . VAL A 1 90 ? 11.740 -13.785 -16.420 1.00 75.56 90 VAL A CA 1
ATOM 701 C C . VAL A 1 90 ? 11.797 -13.758 -17.947 1.00 75.56 90 VAL A C 1
ATOM 703 O O . VAL A 1 90 ? 10.885 -13.248 -18.602 1.00 75.56 90 VAL A O 1
ATOM 706 N N . ILE A 1 91 ? 12.866 -14.295 -18.537 1.00 68.44 91 ILE A N 1
ATOM 707 C CA . ILE A 1 91 ? 13.134 -14.160 -19.974 1.00 68.44 91 ILE A CA 1
ATOM 708 C C . ILE A 1 91 ? 12.146 -14.930 -20.830 1.00 68.44 91 ILE A C 1
ATOM 710 O O . ILE A 1 91 ? 11.752 -14.451 -21.895 1.00 68.44 91 ILE A O 1
ATOM 714 N N . GLU A 1 92 ? 11.720 -16.094 -20.357 1.00 67.19 92 GLU A N 1
ATOM 715 C CA . GLU A 1 92 ? 10.762 -16.930 -21.077 1.00 67.19 92 GLU A CA 1
ATOM 716 C C . GLU A 1 92 ? 9.379 -16.268 -21.189 1.00 67.19 92 GLU A C 1
ATOM 718 O O . GLU A 1 92 ? 8.604 -16.592 -22.090 1.00 67.19 92 GLU A O 1
ATOM 723 N N . HIS A 1 93 ? 9.098 -15.282 -20.332 1.00 69.06 93 HIS A N 1
ATOM 724 C CA . HIS A 1 93 ? 7.744 -14.803 -20.085 1.00 69.06 93 HIS A CA 1
ATOM 725 C C . HIS A 1 93 ? 7.531 -13.300 -20.306 1.00 69.06 93 HIS A C 1
ATOM 727 O O . HIS A 1 93 ? 6.469 -12.892 -20.778 1.00 69.06 93 HIS A O 1
ATOM 733 N N . LEU A 1 94 ? 8.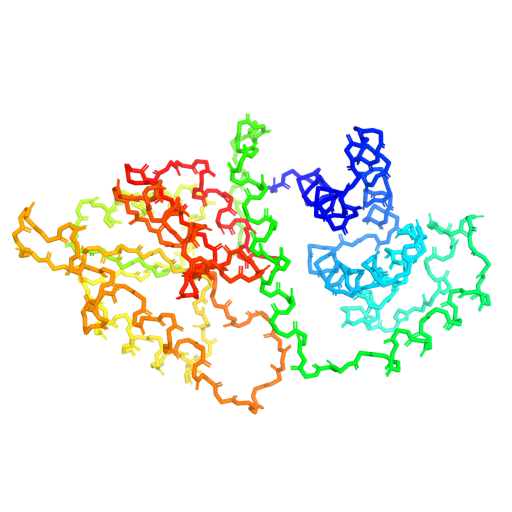528 -12.463 -20.007 1.00 71.56 94 LEU A N 1
ATOM 734 C CA . LEU A 1 94 ? 8.367 -11.005 -19.992 1.00 71.56 94 LEU A CA 1
ATOM 735 C C . LEU A 1 94 ? 9.274 -10.250 -20.957 1.00 71.56 94 LEU A C 1
ATOM 737 O O . LEU A 1 94 ? 8.979 -9.101 -21.277 1.00 71.56 94 LEU A O 1
ATOM 741 N N . THR A 1 95 ? 10.371 -10.850 -21.428 1.00 61.69 95 THR A N 1
ATOM 742 C CA . THR A 1 95 ? 11.474 -10.072 -22.018 1.00 61.69 95 THR A CA 1
ATOM 743 C C . THR A 1 95 ? 11.757 -10.364 -23.485 1.00 61.69 95 THR A C 1
ATOM 745 O O . THR A 1 95 ? 12.896 -10.194 -23.922 1.00 61.69 95 THR A O 1
ATOM 748 N N . GLN A 1 96 ? 10.750 -10.706 -24.297 1.00 64.12 96 GLN A N 1
ATOM 749 C CA . GLN A 1 96 ? 10.942 -10.692 -25.762 1.00 64.12 96 GLN A CA 1
ATOM 750 C C . GLN A 1 96 ? 11.518 -9.343 -26.257 1.00 64.12 96 GLN A C 1
ATOM 752 O O . GLN A 1 96 ? 12.159 -9.284 -27.303 1.00 64.12 96 GLN A O 1
ATOM 757 N N . GLU A 1 97 ? 11.348 -8.282 -25.463 1.00 70.75 97 GLU A N 1
ATOM 758 C CA . GLU A 1 97 ? 11.848 -6.927 -25.685 1.00 70.75 97 GLU A CA 1
ATOM 759 C C . GLU A 1 97 ? 13.313 -6.687 -25.252 1.00 70.75 97 GLU A C 1
ATOM 761 O O . GLU A 1 97 ? 13.953 -5.781 -25.789 1.00 70.75 97 GLU A O 1
ATOM 766 N N . PHE A 1 98 ? 13.884 -7.474 -24.323 1.00 83.62 98 PHE A N 1
ATOM 767 C CA . PHE A 1 98 ? 15.211 -7.205 -23.739 1.00 83.62 98 PHE A CA 1
ATOM 768 C C . PHE A 1 98 ? 16.122 -8.447 -23.710 1.00 83.62 98 PHE A C 1
ATOM 770 O O . PHE A 1 98 ? 15.768 -9.459 -23.105 1.00 83.62 98 PHE A O 1
ATOM 777 N N . PRO A 1 99 ? 17.342 -8.381 -24.283 1.00 84.69 99 PRO A N 1
ATOM 778 C CA . PRO A 1 99 ? 18.320 -9.464 -24.176 1.00 84.69 99 PRO A CA 1
ATOM 779 C C . PRO A 1 99 ? 18.743 -9.750 -22.725 1.00 84.69 99 PRO A C 1
ATOM 781 O O . PRO A 1 99 ? 18.944 -8.820 -21.942 1.00 84.69 99 PRO A O 1
ATOM 784 N N . LEU A 1 100 ? 19.003 -11.025 -22.397 1.00 84.69 100 LEU A N 1
ATOM 785 C CA . LEU A 1 100 ? 19.490 -11.461 -21.073 1.00 84.69 100 LEU A CA 1
ATOM 786 C C . LEU A 1 100 ? 20.706 -10.663 -20.587 1.00 84.69 100 LEU A C 1
ATOM 788 O O . LEU A 1 100 ? 20.761 -10.260 -19.429 1.00 84.69 100 LEU A O 1
ATOM 792 N N . SER A 1 101 ? 21.673 -10.407 -21.468 1.00 85.56 101 SER A N 1
ATOM 793 C CA . SER A 1 101 ? 22.875 -9.638 -21.128 1.00 85.56 101 SER A CA 1
ATOM 794 C C . SER A 1 101 ? 22.553 -8.205 -20.695 1.00 85.56 101 SER A C 1
ATOM 796 O O . SER A 1 101 ? 23.204 -7.673 -19.797 1.00 85.56 101 SER A O 1
ATOM 798 N N . THR A 1 102 ? 21.534 -7.588 -21.295 1.00 88.69 102 THR A N 1
ATOM 799 C CA . THR A 1 102 ? 21.058 -6.249 -20.932 1.00 88.69 102 THR A CA 1
ATOM 800 C C . THR A 1 102 ? 20.374 -6.265 -19.568 1.00 88.69 102 THR A C 1
ATOM 802 O O . THR A 1 102 ? 20.630 -5.386 -18.750 1.00 88.69 102 THR A O 1
ATOM 805 N N . LEU A 1 103 ? 19.560 -7.286 -19.283 1.00 88.06 103 LEU A N 1
ATOM 806 C CA . LEU A 1 103 ? 18.903 -7.454 -17.981 1.00 88.06 103 LEU A CA 1
ATOM 807 C C . LEU 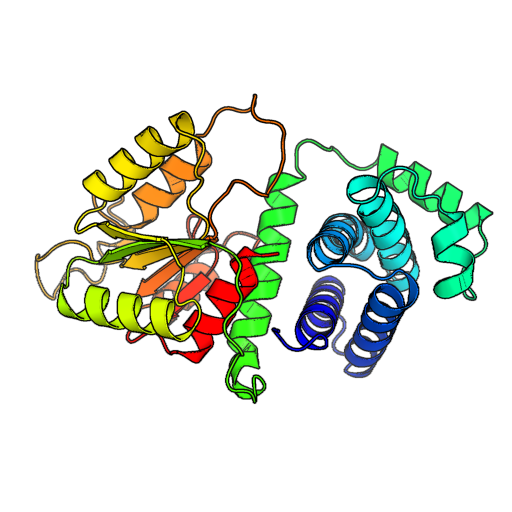A 1 103 ? 19.915 -7.703 -16.859 1.00 88.06 103 LEU A C 1
ATOM 809 O O . LEU A 1 103 ? 19.817 -7.089 -15.803 1.00 88.06 103 LEU A O 1
ATOM 813 N N . GLN A 1 104 ? 20.931 -8.536 -17.106 1.00 85.19 104 GLN A N 1
ATOM 814 C CA . GLN A 1 104 ? 22.037 -8.757 -16.169 1.00 85.19 104 GLN A CA 1
ATOM 815 C C . GLN A 1 104 ? 22.805 -7.463 -15.882 1.00 85.19 104 GLN A C 1
ATOM 817 O O . GLN A 1 104 ? 23.141 -7.184 -14.734 1.00 85.19 104 GLN A O 1
ATOM 822 N N . ALA A 1 105 ? 23.073 -6.654 -16.912 1.00 86.12 105 ALA A N 1
ATOM 823 C CA . ALA A 1 105 ? 23.715 -5.357 -16.729 1.00 86.12 105 ALA A CA 1
ATOM 824 C C . ALA A 1 105 ? 22.833 -4.396 -15.913 1.00 86.12 105 ALA A C 1
ATOM 826 O O . ALA A 1 105 ? 23.337 -3.754 -14.994 1.00 86.12 105 ALA A O 1
ATOM 827 N N . GLY A 1 106 ? 21.530 -4.342 -16.207 1.00 86.19 106 GLY A N 1
ATOM 828 C CA . GLY A 1 106 ? 20.554 -3.554 -15.451 1.00 86.19 106 GLY A CA 1
ATOM 829 C C . GLY A 1 106 ? 20.491 -3.959 -13.983 1.00 86.19 106 GLY A C 1
ATOM 830 O O . GLY A 1 106 ? 20.616 -3.106 -13.112 1.00 86.19 106 GLY A O 1
ATOM 831 N N . GLU A 1 107 ? 20.397 -5.258 -13.698 1.00 86.94 107 GLU A N 1
ATOM 832 C CA . GLU A 1 107 ? 20.436 -5.784 -12.333 1.00 86.94 107 GLU A CA 1
ATOM 833 C C . GLU A 1 107 ? 21.706 -5.345 -11.594 1.00 86.94 107 GLU A C 1
ATOM 835 O O . GLU A 1 107 ? 21.629 -4.832 -10.482 1.00 86.94 107 GLU A O 1
ATOM 840 N N . VAL A 1 108 ? 22.883 -5.495 -12.208 1.00 82.56 108 VAL A N 1
ATOM 841 C CA . VAL A 1 108 ? 24.151 -5.107 -11.574 1.00 82.56 108 VAL A CA 1
ATOM 842 C C . VAL A 1 108 ? 24.194 -3.611 -11.255 1.00 82.56 108 VAL A C 1
ATOM 844 O O . VAL A 1 108 ? 24.760 -3.232 -10.231 1.00 82.56 108 VAL A O 1
ATOM 847 N N . ILE A 1 109 ? 23.635 -2.760 -12.118 1.00 81.88 109 ILE A N 1
ATOM 848 C CA . ILE A 1 109 ? 23.557 -1.312 -11.880 1.00 81.88 109 ILE A CA 1
ATOM 849 C C . ILE A 1 109 ? 22.572 -1.026 -10.742 1.00 81.88 109 ILE A C 1
ATOM 851 O O . ILE A 1 109 ? 22.937 -0.349 -9.785 1.00 81.88 109 ILE A O 1
ATOM 855 N N . ALA A 1 110 ? 21.375 -1.615 -10.781 1.00 80.88 110 ALA A N 1
ATOM 856 C CA . ALA A 1 110 ? 20.371 -1.458 -9.732 1.00 80.88 110 ALA A CA 1
ATOM 857 C C . ALA A 1 110 ? 20.901 -1.903 -8.356 1.00 80.88 110 ALA A C 1
ATOM 859 O O . ALA A 1 110 ? 20.729 -1.209 -7.365 1.00 80.88 110 ALA A O 1
ATOM 860 N N . LEU A 1 111 ? 21.640 -3.009 -8.277 1.00 74.44 111 LEU A N 1
ATOM 861 C CA . LEU A 1 111 ? 22.222 -3.472 -7.013 1.00 74.44 111 LEU A CA 1
ATOM 862 C C . LEU A 1 111 ? 23.336 -2.553 -6.473 1.00 74.44 111 LEU A C 1
ATOM 864 O O . LEU A 1 111 ? 23.604 -2.576 -5.272 1.00 74.44 111 LEU A O 1
ATOM 868 N N . LYS A 1 112 ? 24.001 -1.773 -7.337 1.00 72.00 112 LYS A N 1
ATOM 869 C CA . LYS A 1 112 ? 25.083 -0.844 -6.963 1.00 72.00 112 LYS A CA 1
ATOM 870 C C . LYS A 1 112 ? 24.578 0.536 -6.563 1.00 72.00 112 LYS A C 1
ATOM 872 O O . LYS A 1 112 ? 25.135 1.130 -5.646 1.00 72.00 112 LYS A O 1
ATOM 877 N N . ASP A 1 113 ? 23.560 1.032 -7.258 1.00 63.47 113 ASP A N 1
ATOM 878 C CA . ASP A 1 113 ? 23.042 2.391 -7.078 1.00 63.47 113 ASP A CA 1
ATOM 879 C C . ASP A 1 113 ? 22.046 2.494 -5.913 1.00 63.47 113 ASP A C 1
ATOM 881 O O . ASP A 1 113 ? 21.686 3.593 -5.483 1.00 63.47 113 ASP A O 1
ATOM 885 N N . PHE A 1 114 ? 21.594 1.360 -5.374 1.00 62.72 114 PHE A N 1
ATOM 886 C CA . PHE A 1 114 ? 20.640 1.347 -4.276 1.00 62.72 114 PHE A CA 1
ATOM 887 C C . PHE A 1 114 ? 21.350 1.327 -2.934 1.00 62.72 114 PHE A C 1
ATOM 889 O O . PHE A 1 114 ? 21.910 0.317 -2.506 1.00 62.72 114 PHE A O 1
ATOM 896 N N . ASP A 1 115 ? 21.232 2.443 -2.218 1.00 57.81 115 ASP A N 1
ATOM 897 C CA . ASP A 1 115 ? 21.403 2.428 -0.777 1.00 57.81 115 ASP A CA 1
ATOM 898 C C . ASP A 1 115 ? 20.230 1.656 -0.160 1.00 57.81 115 ASP A C 1
ATOM 900 O O . ASP A 1 115 ? 19.122 2.173 0.017 1.00 57.81 115 ASP A O 1
ATOM 904 N N . TRP A 1 116 ? 20.476 0.382 0.144 1.00 54.53 116 TRP A N 1
ATOM 905 C CA . TRP A 1 116 ? 19.521 -0.519 0.788 1.00 54.53 116 TRP A CA 1
ATOM 906 C C . TRP A 1 116 ? 18.960 0.050 2.100 1.00 54.53 116 TRP A C 1
ATOM 908 O O . TRP A 1 116 ? 17.960 -0.455 2.613 1.00 54.53 116 TRP A O 1
ATOM 918 N N . CYS A 1 117 ? 19.603 1.073 2.675 1.00 45.09 117 CYS A N 1
ATOM 919 C CA . CYS A 1 117 ? 19.179 1.745 3.900 1.00 45.09 117 CYS A CA 1
ATOM 920 C C . CYS A 1 117 ? 17.876 2.543 3.772 1.00 45.09 117 CYS A C 1
ATOM 922 O O . CYS A 1 117 ? 17.207 2.708 4.785 1.00 45.09 117 CYS A O 1
ATOM 924 N N . ASP A 1 118 ? 17.470 2.950 2.567 1.00 57.44 118 ASP A N 1
ATOM 925 C CA . ASP A 1 118 ? 16.252 3.749 2.332 1.00 57.44 118 ASP A CA 1
ATOM 926 C C . ASP A 1 118 ? 15.065 2.925 1.781 1.00 57.44 118 ASP A C 1
ATOM 928 O O . ASP A 1 118 ? 14.033 3.451 1.366 1.00 57.44 118 ASP A O 1
ATOM 932 N N . ILE A 1 119 ? 15.177 1.594 1.767 1.00 55.25 119 ILE A N 1
ATOM 933 C CA . ILE A 1 119 ? 14.124 0.714 1.231 1.00 55.25 119 ILE A CA 1
ATOM 934 C C . ILE A 1 119 ? 12.802 0.888 1.990 1.00 55.25 119 ILE A C 1
ATOM 936 O O . ILE A 1 119 ? 11.745 0.917 1.365 1.00 55.25 119 ILE A O 1
ATOM 940 N N . SER A 1 120 ? 12.853 1.080 3.309 1.00 54.97 120 SER A N 1
ATOM 941 C CA . SER A 1 120 ? 11.658 1.205 4.151 1.00 54.97 120 SER A CA 1
ATOM 942 C C . SER A 1 120 ? 10.858 2.486 3.887 1.00 54.97 120 SER A C 1
ATOM 944 O O . SER A 1 120 ? 9.628 2.446 3.888 1.00 54.97 120 SER A O 1
ATOM 946 N N . GLY A 1 121 ? 11.528 3.609 3.600 1.00 57.81 121 GLY A N 1
ATOM 947 C CA . GLY A 1 121 ? 10.860 4.858 3.211 1.00 57.81 121 GLY A CA 1
ATOM 948 C C . GLY A 1 121 ? 10.154 4.726 1.860 1.00 57.81 121 GLY A C 1
ATOM 949 O O . GLY A 1 121 ? 8.982 5.076 1.721 1.00 57.81 121 GLY A O 1
ATOM 950 N N . ARG A 1 122 ? 10.837 4.125 0.880 1.00 55.97 122 ARG A N 1
ATOM 951 C CA . ARG A 1 122 ? 10.308 3.901 -0.478 1.00 55.97 122 ARG A CA 1
ATOM 952 C C . ARG A 1 122 ? 9.163 2.894 -0.511 1.00 55.97 122 ARG A C 1
ATOM 954 O O . ARG A 1 122 ? 8.175 3.114 -1.202 1.00 55.97 122 ARG A O 1
ATOM 961 N N . GLN A 1 123 ? 9.266 1.825 0.275 1.00 58.81 123 GLN A N 1
ATOM 962 C CA . GLN A 1 123 ? 8.192 0.856 0.498 1.00 58.81 123 GLN A CA 1
ATOM 963 C C . GLN A 1 123 ? 6.918 1.527 0.989 1.00 58.81 123 GLN A C 1
ATOM 965 O O . GLN A 1 123 ? 5.854 1.331 0.407 1.00 58.81 123 GLN A O 1
ATOM 970 N N . ARG A 1 124 ? 7.042 2.357 2.032 1.00 59.44 124 ARG A N 1
ATOM 971 C CA . ARG A 1 124 ? 5.922 3.135 2.560 1.00 59.44 124 ARG A CA 1
ATOM 972 C C . ARG A 1 124 ? 5.339 4.046 1.480 1.00 59.44 124 ARG A C 1
ATOM 974 O O . ARG A 1 124 ? 4.131 4.048 1.293 1.00 59.44 124 ARG A O 1
ATOM 981 N N . SER A 1 125 ? 6.183 4.721 0.696 1.00 59.19 125 SER A N 1
ATOM 982 C CA . SER A 1 125 ? 5.728 5.569 -0.420 1.00 59.19 125 SER A CA 1
ATOM 983 C C . SER A 1 125 ? 4.931 4.811 -1.465 1.00 59.19 125 SER A C 1
ATOM 985 O O . SER A 1 125 ? 3.900 5.291 -1.931 1.00 59.19 125 SER A O 1
ATOM 987 N N . PHE A 1 126 ? 5.389 3.618 -1.836 1.00 61.78 126 PHE A N 1
ATOM 988 C CA . PHE A 1 126 ? 4.667 2.793 -2.784 1.00 61.78 126 PHE A CA 1
ATOM 989 C C . PHE A 1 126 ? 3.347 2.289 -2.202 1.00 61.78 126 PHE A C 1
ATOM 991 O O . PHE A 1 126 ? 2.314 2.463 -2.843 1.00 61.78 126 PHE A O 1
ATOM 998 N N . ARG A 1 127 ? 3.358 1.739 -0.979 1.00 66.31 127 ARG A N 1
ATOM 999 C CA . ARG A 1 127 ? 2.143 1.295 -0.279 1.00 66.31 127 ARG A CA 1
ATOM 1000 C C . ARG A 1 127 ? 1.115 2.422 -0.194 1.00 66.31 127 ARG A C 1
ATOM 1002 O O . ARG A 1 127 ? -0.046 2.209 -0.524 1.00 66.31 127 ARG A O 1
ATOM 1009 N N . ASN A 1 128 ? 1.536 3.625 0.175 1.00 67.44 128 ASN A N 1
ATOM 1010 C CA . ASN A 1 128 ? 0.643 4.773 0.317 1.00 67.44 128 ASN A CA 1
ATOM 1011 C C . ASN A 1 128 ? 0.091 5.214 -1.036 1.00 67.44 128 ASN A C 1
ATOM 1013 O O . ASN A 1 128 ? -1.106 5.448 -1.172 1.00 67.44 128 ASN A O 1
ATOM 1017 N N . ALA A 1 129 ? 0.934 5.255 -2.070 1.00 63.94 129 ALA A N 1
ATOM 1018 C CA . ALA A 1 129 ? 0.480 5.527 -3.427 1.00 63.94 129 ALA A CA 1
ATOM 1019 C C . ALA A 1 129 ? -0.543 4.484 -3.909 1.00 63.94 129 ALA A C 1
ATOM 1021 O O . ALA A 1 129 ? -1.550 4.866 -4.503 1.00 63.94 129 ALA A O 1
ATOM 1022 N N . LEU A 1 130 ? -0.322 3.195 -3.624 1.00 64.94 130 LEU A N 1
ATOM 1023 C CA . LEU A 1 130 ? -1.255 2.115 -3.957 1.00 64.94 130 LEU A CA 1
ATOM 1024 C C . LEU A 1 130 ? -2.599 2.289 -3.251 1.00 64.94 130 LEU A C 1
ATOM 1026 O O . LEU A 1 130 ? -3.640 2.247 -3.904 1.00 64.94 130 LEU A O 1
ATOM 1030 N N . VAL A 1 131 ? -2.572 2.505 -1.935 1.00 69.69 131 VAL A N 1
ATOM 1031 C CA . VAL A 1 131 ? -3.775 2.707 -1.121 1.00 69.69 131 VAL A CA 1
ATOM 1032 C C . VAL A 1 131 ? -4.542 3.930 -1.616 1.00 69.69 131 VAL A C 1
ATOM 1034 O O . VAL A 1 131 ? -5.738 3.833 -1.858 1.00 69.69 131 VAL A O 1
ATOM 1037 N N . ASN A 1 132 ? -3.863 5.050 -1.861 1.00 70.44 132 ASN A N 1
ATOM 1038 C CA . ASN A 1 132 ? -4.502 6.278 -2.330 1.00 70.44 132 ASN A CA 1
ATOM 1039 C C . ASN A 1 132 ? -5.127 6.117 -3.723 1.00 70.44 132 ASN A C 1
ATOM 1041 O O . ASN A 1 132 ? -6.270 6.517 -3.924 1.00 70.44 132 ASN A O 1
ATOM 1045 N N . VAL A 1 133 ? -4.438 5.466 -4.669 1.00 66.00 133 VAL A N 1
ATOM 1046 C CA . VAL A 1 133 ? -5.020 5.151 -5.987 1.00 66.00 133 VAL A CA 1
ATOM 1047 C C . VAL A 1 133 ? -6.248 4.254 -5.840 1.00 66.00 133 VAL A C 1
ATOM 1049 O O . VAL A 1 133 ? -7.270 4.508 -6.474 1.00 66.00 133 VAL A O 1
ATOM 1052 N N . ALA A 1 134 ? -6.168 3.217 -5.006 1.00 67.06 134 ALA A N 1
ATOM 1053 C CA . ALA A 1 134 ? -7.281 2.304 -4.779 1.00 67.06 134 ALA A CA 1
ATOM 1054 C C . ALA A 1 134 ? -8.475 3.003 -4.104 1.00 67.06 134 ALA A C 1
ATOM 1056 O O . ALA A 1 134 ? -9.618 2.730 -4.459 1.00 67.06 134 ALA A O 1
ATOM 1057 N N . LEU A 1 135 ? -8.225 3.947 -3.193 1.00 72.69 135 LEU A N 1
ATOM 1058 C CA . LEU A 1 135 ? -9.253 4.778 -2.565 1.00 72.69 135 LEU A CA 1
ATOM 1059 C C . LEU A 1 135 ? -9.912 5.740 -3.565 1.00 72.69 135 LEU A C 1
ATOM 1061 O O . LEU A 1 135 ? -11.136 5.847 -3.583 1.00 72.69 135 LEU A O 1
ATOM 1065 N N . GLU A 1 136 ? -9.136 6.391 -4.437 1.00 70.06 136 GLU A N 1
ATOM 1066 C CA . GLU A 1 136 ? -9.656 7.244 -5.521 1.00 70.06 136 GLU A CA 1
ATOM 1067 C C . GLU A 1 136 ? -10.521 6.451 -6.518 1.00 70.06 136 GLU A C 1
ATOM 1069 O O . GLU A 1 136 ? -11.479 6.977 -7.087 1.00 70.06 136 GLU A O 1
ATOM 1074 N N . ARG A 1 137 ? -10.183 5.174 -6.726 1.00 63.12 137 ARG A N 1
ATOM 1075 C CA . ARG A 1 137 ? -10.814 4.252 -7.682 1.00 63.12 137 ARG A CA 1
ATOM 1076 C C . ARG A 1 137 ? -11.864 3.335 -7.058 1.00 63.12 137 ARG A C 1
ATOM 1078 O O . ARG A 1 137 ? -12.410 2.494 -7.766 1.00 63.12 137 ARG A O 1
ATOM 1085 N N . ALA A 1 138 ? -12.183 3.490 -5.770 1.00 56.28 138 ALA A N 1
ATOM 1086 C CA . ALA A 1 138 ? -13.036 2.566 -5.012 1.00 56.28 138 ALA A CA 1
ATOM 1087 C C . ALA A 1 138 ? -14.437 2.334 -5.627 1.00 56.28 138 ALA A C 1
ATOM 1089 O O . ALA A 1 138 ? -15.097 1.354 -5.297 1.00 56.28 138 ALA A O 1
ATOM 1090 N N . VAL A 1 139 ? -14.860 3.183 -6.572 1.00 46.94 139 VAL A N 1
ATOM 1091 C CA . VAL A 1 139 ? -16.078 3.037 -7.389 1.00 46.94 139 VAL A CA 1
ATOM 1092 C C . VAL A 1 139 ? -16.055 1.792 -8.305 1.00 46.94 139 VAL A C 1
ATOM 1094 O O . VAL A 1 139 ? -17.113 1.354 -8.743 1.00 46.94 139 VAL A O 1
ATOM 1097 N N . GLU A 1 140 ? -14.895 1.181 -8.569 1.00 50.41 140 GLU A N 1
ATOM 1098 C CA . GLU A 1 140 ? -14.754 0.029 -9.484 1.00 50.41 140 GLU A CA 1
ATOM 1099 C C . GLU A 1 140 ? -14.607 -1.334 -8.770 1.00 50.41 140 GLU A C 1
ATOM 1101 O O . GLU A 1 140 ? -14.463 -2.367 -9.425 1.00 50.41 140 GLU A O 1
ATOM 1106 N N . LEU A 1 141 ? -14.680 -1.380 -7.431 1.00 49.50 141 LEU A N 1
ATOM 1107 C CA . LEU A 1 141 ? -14.628 -2.627 -6.650 1.00 49.50 141 LEU A CA 1
ATOM 1108 C C . LEU A 1 141 ? -16.004 -3.312 -6.602 1.00 49.50 141 LEU A C 1
ATOM 1110 O O . LEU A 1 141 ? -16.609 -3.481 -5.540 1.00 49.50 141 LEU A O 1
ATOM 1114 N N . ASP A 1 142 ? -16.500 -3.703 -7.774 1.00 39.78 142 ASP A N 1
ATOM 1115 C CA . ASP A 1 142 ? -17.771 -4.404 -7.933 1.00 39.78 142 ASP A CA 1
ATOM 1116 C C . ASP A 1 142 ? -17.603 -5.871 -7.493 1.00 39.78 142 ASP A C 1
ATOM 1118 O O . ASP A 1 142 ? -17.093 -6.727 -8.218 1.00 39.78 142 ASP A O 1
ATOM 1122 N N . GLY A 1 143 ? -17.964 -6.161 -6.243 1.00 49.97 143 GLY A N 1
ATOM 1123 C CA . GLY A 1 143 ? -17.920 -7.513 -5.697 1.00 49.97 143 GLY A CA 1
ATOM 1124 C C . GLY A 1 143 ? -18.170 -7.552 -4.196 1.00 49.97 143 GLY A C 1
ATOM 1125 O O . GLY A 1 143 ? -17.536 -6.831 -3.431 1.00 49.97 143 GLY A O 1
ATOM 1126 N N . ASN A 1 144 ? -19.071 -8.436 -3.762 1.00 48.75 144 ASN A N 1
ATOM 1127 C CA . ASN A 1 144 ? -19.106 -8.880 -2.370 1.00 48.75 144 ASN A CA 1
ATOM 1128 C C . ASN A 1 144 ? -17.800 -9.653 -2.130 1.00 48.75 144 ASN A C 1
ATOM 1130 O O . ASN A 1 144 ? -17.628 -10.707 -2.751 1.00 48.75 144 ASN A O 1
ATOM 1134 N N . PRO A 1 145 ? -16.861 -9.162 -1.305 1.00 51.84 145 PRO A N 1
ATOM 1135 C CA . PRO A 1 145 ? -15.631 -9.895 -1.075 1.00 51.84 145 PRO A CA 1
ATOM 1136 C C . PRO A 1 145 ? -15.984 -11.207 -0.380 1.00 51.84 145 PRO A C 1
ATOM 1138 O O . PRO A 1 145 ? -16.614 -11.213 0.678 1.00 51.84 145 PRO A O 1
ATOM 1141 N N . GLU A 1 146 ? -15.584 -12.329 -0.974 1.00 52.59 146 GLU A N 1
ATOM 1142 C CA . GLU A 1 146 ? -15.549 -13.579 -0.226 1.00 52.59 146 GLU A CA 1
ATOM 1143 C C . GLU A 1 146 ? -14.611 -13.387 0.977 1.00 52.59 146 GLU A C 1
ATOM 1145 O O . GLU A 1 146 ? -13.506 -12.850 0.796 1.00 52.59 146 GLU A O 1
ATOM 1150 N N . PRO A 1 147 ? -15.041 -13.769 2.193 1.00 54.03 147 PRO A N 1
ATOM 1151 C CA . PRO A 1 147 ? -14.213 -13.648 3.382 1.00 54.03 147 PRO A CA 1
ATOM 1152 C C . PRO A 1 147 ? -12.900 -14.411 3.170 1.00 54.03 147 PRO A C 1
ATOM 1154 O O . PRO A 1 147 ? -12.904 -15.553 2.720 1.00 54.03 147 PRO A O 1
ATOM 1157 N N . SER A 1 148 ? -11.774 -13.749 3.447 1.00 54.78 148 SER A N 1
ATOM 1158 C CA . SER A 1 148 ? -10.456 -14.393 3.474 1.00 54.78 148 SER A CA 1
ATOM 1159 C C . SER A 1 148 ? -10.265 -15.111 4.810 1.00 54.78 148 SER A C 1
ATOM 1161 O O . SER A 1 148 ? -10.663 -14.569 5.844 1.00 54.78 148 SER A O 1
ATOM 1163 N N . ASP A 1 149 ? -9.626 -16.282 4.780 1.00 54.94 149 ASP A N 1
ATOM 1164 C CA . ASP A 1 149 ? -9.282 -17.086 5.963 1.00 54.94 149 ASP A CA 1
ATOM 1165 C C . ASP A 1 149 ? -8.021 -16.588 6.697 1.00 54.94 149 ASP A C 1
ATOM 1167 O O . ASP A 1 149 ? -7.656 -17.144 7.729 1.00 54.94 149 ASP A O 1
ATOM 1171 N N . GLU A 1 150 ? -7.342 -15.553 6.193 1.00 62.41 150 GLU A N 1
ATOM 1172 C CA . GLU A 1 150 ? -6.155 -14.998 6.853 1.00 62.41 150 GLU A CA 1
ATOM 1173 C C . GLU A 1 150 ? -6.512 -14.165 8.096 1.00 62.41 150 GLU A C 1
ATOM 1175 O O . GLU A 1 150 ? -7.300 -13.213 8.034 1.00 62.41 150 GLU A O 1
ATOM 1180 N N . ASP A 1 151 ? -5.874 -14.501 9.221 1.00 73.69 151 ASP A N 1
ATOM 1181 C CA . ASP A 1 151 ? -6.020 -13.800 10.496 1.00 73.69 151 ASP A CA 1
ATOM 1182 C C . ASP A 1 151 ? -5.286 -12.452 10.454 1.00 73.69 151 ASP A C 1
ATOM 1184 O O . ASP A 1 151 ? -4.065 -12.380 10.598 1.00 73.69 151 ASP A O 1
ATOM 1188 N N . ILE A 1 152 ? -6.037 -11.361 10.286 1.00 82.06 152 ILE A N 1
ATOM 1189 C CA . ILE A 1 152 ? -5.511 -9.996 10.432 1.00 82.06 152 ILE A CA 1
ATOM 1190 C C . ILE A 1 152 ? -5.733 -9.468 11.850 1.00 82.06 152 ILE A C 1
ATOM 1192 O O . ILE A 1 152 ? -6.761 -9.736 12.476 1.00 82.06 152 ILE A O 1
ATOM 1196 N N . HIS A 1 153 ? -4.798 -8.661 12.341 1.00 86.00 153 HIS A N 1
ATOM 1197 C CA . HIS A 1 153 ? -4.916 -7.940 13.601 1.00 86.00 153 HIS A CA 1
ATOM 1198 C C . HIS A 1 153 ? -5.174 -6.452 13.343 1.00 86.00 153 HIS A C 1
ATOM 1200 O O . HIS A 1 153 ? -4.312 -5.730 12.840 1.00 86.00 153 HIS A O 1
ATOM 1206 N N . VAL A 1 154 ? -6.371 -5.989 13.700 1.00 89.38 154 VAL A N 1
ATOM 1207 C CA . VAL A 1 154 ? -6.812 -4.602 13.519 1.00 89.38 154 VAL A CA 1
ATOM 1208 C C . VAL A 1 154 ? -6.924 -3.913 14.871 1.00 89.38 154 VAL A C 1
ATOM 1210 O O . VAL A 1 154 ? -7.584 -4.418 15.778 1.00 89.38 154 VAL A O 1
ATOM 1213 N N . MET A 1 155 ? -6.321 -2.736 14.996 1.00 91.00 155 MET A N 1
ATOM 1214 C CA . MET A 1 155 ? -6.511 -1.834 16.123 1.00 91.00 155 MET A CA 1
ATOM 1215 C C . MET A 1 155 ? -7.394 -0.659 15.701 1.00 91.00 155 MET A C 1
ATOM 1217 O O . MET A 1 155 ? -7.159 -0.033 14.672 1.00 91.00 155 MET A O 1
ATOM 1221 N N . ILE A 1 156 ? -8.413 -0.356 16.497 1.00 91.88 156 ILE A N 1
ATOM 1222 C CA . ILE A 1 156 ? -9.347 0.750 16.276 1.00 91.88 156 ILE A CA 1
ATOM 1223 C C . ILE A 1 156 ? -9.209 1.710 17.449 1.00 91.88 156 ILE A C 1
ATOM 1225 O O . ILE A 1 156 ? -9.467 1.322 18.586 1.00 91.88 156 ILE A O 1
ATOM 1229 N N . VAL A 1 157 ? -8.804 2.942 17.176 1.00 89.31 157 VAL A N 1
ATOM 1230 C CA . VAL A 1 157 ? -8.592 3.996 18.168 1.00 89.31 157 VAL A CA 1
ATOM 1231 C C . VAL A 1 157 ? -9.572 5.121 17.870 1.00 89.31 157 VAL A C 1
ATOM 1233 O O . VAL A 1 157 ? -9.410 5.831 16.884 1.00 89.31 157 VAL A O 1
ATOM 1236 N N . ASP A 1 158 ? -10.614 5.247 18.683 1.00 86.88 158 ASP A N 1
ATOM 1237 C CA . ASP A 1 158 ? -11.650 6.282 18.548 1.00 86.88 158 ASP A CA 1
ATOM 1238 C C . ASP A 1 158 ? -12.273 6.488 19.936 1.00 86.88 158 ASP A C 1
ATOM 1240 O O . ASP A 1 158 ? -12.367 5.529 20.705 1.00 86.88 158 ASP A O 1
ATOM 1244 N N . ASP A 1 159 ? -12.656 7.706 20.302 1.00 83.38 159 ASP A N 1
ATOM 1245 C CA . ASP A 1 159 ? -13.237 7.994 21.620 1.00 83.38 159 ASP A CA 1
ATOM 1246 C C . ASP A 1 159 ? -14.724 7.591 21.699 1.00 83.38 159 ASP A C 1
ATOM 1248 O O . ASP A 1 159 ? -15.248 7.309 22.780 1.00 83.38 159 ASP A O 1
ATOM 1252 N N . SER A 1 160 ? -15.389 7.440 20.551 1.00 84.88 160 SER A N 1
ATOM 1253 C CA . SER A 1 160 ? -16.801 7.103 20.433 1.00 84.88 160 SER A CA 1
ATOM 1254 C C . SER A 1 160 ? -17.047 5.595 20.364 1.00 84.88 160 SER A C 1
ATOM 1256 O O . SER A 1 160 ? -16.742 4.930 19.369 1.00 84.88 160 SER A O 1
ATOM 1258 N N . ASP A 1 161 ? -17.729 5.055 21.379 1.00 86.56 161 ASP A N 1
ATOM 1259 C CA . ASP A 1 161 ? -18.185 3.655 21.421 1.00 86.56 161 ASP A CA 1
ATOM 1260 C C . ASP A 1 161 ? -18.947 3.257 20.149 1.00 86.56 161 ASP A C 1
ATOM 1262 O O . ASP A 1 161 ? -18.705 2.201 19.567 1.00 86.56 161 ASP A O 1
ATOM 1266 N N . PHE A 1 162 ? -19.826 4.141 19.671 1.00 85.69 162 PHE A N 1
ATOM 1267 C CA . PHE A 1 162 ? -20.649 3.898 18.490 1.00 85.69 162 PHE A CA 1
ATOM 1268 C C . PHE A 1 162 ? -19.818 3.783 17.205 1.00 85.69 162 PHE A C 1
ATOM 1270 O O . PHE A 1 162 ? -20.073 2.908 16.375 1.00 85.69 162 PHE A O 1
ATOM 1277 N N . VAL A 1 163 ? -18.814 4.646 17.030 1.00 84.75 163 VAL A N 1
ATOM 1278 C CA . VAL A 1 163 ? -17.944 4.612 15.846 1.00 84.75 163 VAL A CA 1
ATOM 1279 C C . VAL A 1 163 ? -17.035 3.385 15.889 1.00 84.75 163 VAL A C 1
ATOM 1281 O O . VAL A 1 163 ? -16.901 2.693 14.875 1.00 84.75 163 VAL A O 1
ATOM 1284 N N . ARG A 1 164 ? -16.479 3.048 17.063 1.00 89.25 164 ARG A N 1
ATOM 1285 C CA . ARG A 1 164 ? -15.710 1.806 17.246 1.00 89.25 164 ARG A CA 1
ATOM 1286 C C . ARG A 1 164 ? -16.540 0.571 16.923 1.00 89.25 164 ARG A C 1
ATOM 1288 O O . ARG A 1 164 ? -16.036 -0.324 16.243 1.00 89.25 164 ARG A O 1
ATOM 1295 N N . ASP A 1 165 ? -17.801 0.528 17.346 1.00 88.31 165 ASP A N 1
ATOM 1296 C CA . ASP A 1 165 ? -18.713 -0.571 17.029 1.00 88.31 165 ASP A CA 1
ATOM 1297 C C . ASP A 1 165 ? -18.963 -0.679 15.522 1.00 88.31 165 ASP A C 1
ATOM 1299 O O . ASP A 1 165 ? -18.848 -1.772 14.966 1.00 88.31 165 ASP A O 1
ATOM 1303 N N . ILE A 1 166 ? -19.232 0.433 14.828 1.00 87.75 166 ILE A N 1
ATOM 1304 C CA . ILE A 1 166 ? -19.409 0.434 13.365 1.00 87.75 166 ILE A CA 1
ATOM 1305 C C . ILE A 1 166 ? -18.158 -0.092 12.660 1.00 87.75 166 ILE A C 1
ATOM 1307 O O . ILE A 1 166 ? -18.257 -1.008 11.841 1.00 87.75 166 ILE A O 1
ATOM 1311 N N . HIS A 1 167 ? -16.979 0.448 12.981 1.00 89.75 167 HIS A N 1
ATOM 1312 C CA . HIS A 1 167 ? -15.731 0.004 12.361 1.00 89.75 167 HIS A CA 1
ATOM 1313 C C . HIS A 1 167 ? -15.435 -1.466 12.681 1.00 89.75 167 HIS A C 1
ATOM 1315 O O . HIS A 1 167 ? -15.034 -2.215 11.793 1.00 89.75 167 HIS A O 1
ATOM 1321 N N . THR A 1 168 ? -15.725 -1.921 13.902 1.00 91.06 168 THR A N 1
ATOM 1322 C CA . THR A 1 168 ? -15.634 -3.339 14.281 1.00 91.06 168 THR A CA 1
ATOM 1323 C C . THR A 1 168 ? -16.545 -4.203 13.412 1.00 91.06 168 THR A C 1
ATOM 1325 O O . THR A 1 168 ? -16.118 -5.252 12.931 1.00 91.06 168 THR A O 1
ATOM 1328 N N . GLN A 1 169 ? -17.791 -3.778 13.176 1.00 88.75 169 GLN A N 1
ATOM 1329 C CA . GLN A 1 169 ? -18.719 -4.509 12.312 1.00 88.75 169 GLN A CA 1
ATOM 1330 C C . GLN A 1 169 ? -18.245 -4.536 10.857 1.00 88.75 169 GLN A C 1
ATOM 1332 O O . GLN A 1 169 ? -18.337 -5.581 10.222 1.00 88.75 169 GLN A O 1
ATOM 1337 N N . PHE A 1 170 ? -17.694 -3.439 10.332 1.00 90.06 170 PHE A N 1
ATOM 1338 C CA . PHE A 1 170 ? -17.128 -3.418 8.980 1.00 90.06 170 PHE A CA 1
ATOM 1339 C C . PHE A 1 170 ? -15.937 -4.362 8.844 1.00 90.06 170 PHE A C 1
ATOM 1341 O O . PHE A 1 170 ? -15.890 -5.147 7.899 1.00 90.06 170 PHE A O 1
ATOM 1348 N N . VAL A 1 171 ? -15.015 -4.349 9.812 1.00 88.88 171 VAL A N 1
ATOM 1349 C CA . VAL A 1 171 ? -13.882 -5.280 9.828 1.00 88.88 171 VAL A CA 1
ATOM 1350 C C . VAL A 1 171 ? -14.385 -6.721 9.882 1.00 88.88 171 VAL A C 1
ATOM 1352 O O . VAL A 1 171 ? -13.970 -7.525 9.057 1.00 88.88 171 VAL A O 1
ATOM 1355 N N . ARG A 1 172 ? -15.334 -7.051 10.770 1.00 88.56 172 ARG A N 1
ATOM 1356 C CA . ARG A 1 172 ? -15.904 -8.409 10.868 1.00 88.56 172 ARG A CA 1
ATOM 1357 C C . ARG A 1 172 ? -16.658 -8.844 9.618 1.00 88.56 172 ARG A C 1
ATOM 1359 O O . ARG A 1 172 ? -16.626 -10.021 9.275 1.00 88.56 172 ARG A O 1
ATOM 1366 N N . LEU A 1 173 ? -17.334 -7.918 8.943 1.00 85.44 173 LEU A N 1
ATOM 1367 C CA . LEU A 1 173 ? -18.037 -8.201 7.694 1.00 85.44 173 LEU A CA 1
ATOM 1368 C C . LEU A 1 173 ? -17.054 -8.591 6.581 1.00 85.44 173 LEU A C 1
ATOM 1370 O O . LEU A 1 173 ? -17.338 -9.494 5.803 1.00 85.44 173 LEU A O 1
ATOM 1374 N N . LEU A 1 174 ? -15.901 -7.922 6.521 1.00 83.75 174 LEU A N 1
ATOM 1375 C CA . LEU A 1 174 ? -14.876 -8.134 5.495 1.00 83.75 174 LEU A CA 1
ATOM 1376 C C . LEU A 1 174 ? -13.883 -9.259 5.856 1.00 83.75 174 LEU A C 1
ATOM 1378 O O . LEU A 1 174 ? -13.303 -9.895 4.968 1.00 83.75 174 LEU A O 1
ATOM 1382 N N . ARG A 1 175 ? -13.667 -9.492 7.156 1.00 86.38 175 ARG A N 1
ATOM 1383 C CA . ARG A 1 175 ? -12.743 -10.471 7.751 1.00 86.38 175 ARG A CA 1
ATOM 1384 C C . ARG A 1 175 ? -13.333 -11.023 9.060 1.00 86.38 175 ARG A C 1
ATOM 1386 O O . ARG A 1 175 ? -13.025 -10.516 10.140 1.00 86.38 175 ARG A O 1
ATOM 1393 N N . PRO A 1 176 ? -14.163 -12.078 8.995 1.00 84.50 176 PRO A N 1
ATOM 1394 C CA . PRO A 1 176 ? -14.839 -12.637 10.171 1.00 84.50 176 PRO A CA 1
ATOM 1395 C C . PRO A 1 176 ? -13.896 -13.134 11.272 1.00 84.50 176 PRO A C 1
ATOM 1397 O O . PRO A 1 176 ? -14.251 -13.074 12.448 1.00 84.50 176 PRO A O 1
ATOM 1400 N N . ASN A 1 177 ? -12.697 -13.585 10.892 1.00 83.56 177 ASN A N 1
ATOM 1401 C CA . ASN A 1 177 ? -11.686 -14.120 11.807 1.00 83.56 177 ASN A CA 1
ATOM 1402 C C . ASN A 1 177 ? -10.684 -13.059 12.296 1.00 83.56 177 ASN A C 1
ATOM 1404 O O . ASN A 1 177 ? -9.763 -13.383 13.040 1.00 83.56 177 ASN A O 1
ATOM 1408 N N . ALA A 1 178 ? -10.854 -11.785 11.919 1.00 87.38 178 ALA A N 1
ATOM 1409 C CA . ALA A 1 178 ? -9.945 -10.728 12.345 1.00 87.38 178 ALA A CA 1
ATOM 1410 C C . ALA A 1 178 ? -9.873 -10.622 13.876 1.00 87.38 178 ALA A C 1
ATOM 1412 O O . ALA A 1 178 ? -10.891 -10.524 14.572 1.00 87.38 178 ALA A O 1
ATOM 1413 N N . ARG A 1 179 ? -8.651 -10.546 14.405 1.00 88.81 179 ARG A N 1
ATOM 1414 C CA . ARG A 1 179 ? -8.402 -10.124 15.781 1.00 88.81 179 ARG A CA 1
ATOM 1415 C C . ARG A 1 179 ? -8.587 -8.611 15.836 1.00 88.81 179 ARG A C 1
ATOM 1417 O O . ARG A 1 179 ? -7.882 -7.881 15.151 1.00 88.81 179 ARG A O 1
ATOM 1424 N N . ILE A 1 180 ? -9.524 -8.135 16.650 1.00 90.62 180 ILE A N 1
ATOM 1425 C CA . ILE A 1 180 ? -9.832 -6.703 16.760 1.00 90.62 180 ILE A CA 1
ATOM 1426 C C . ILE A 1 180 ? -9.518 -6.230 18.177 1.00 90.62 180 ILE A C 1
ATOM 1428 O O . ILE A 1 180 ? -10.033 -6.787 19.146 1.00 90.62 180 ILE A O 1
ATOM 1432 N N . MET A 1 181 ? -8.694 -5.192 18.280 1.00 90.75 181 MET A N 1
ATOM 1433 C CA . MET A 1 181 ? -8.420 -4.450 19.506 1.00 90.75 181 MET A CA 1
ATOM 1434 C C . MET A 1 181 ? -9.045 -3.061 19.395 1.00 90.75 181 MET A C 1
ATOM 1436 O O . MET A 1 181 ? -8.849 -2.371 18.400 1.00 90.75 181 MET A O 1
ATOM 1440 N N . THR A 1 182 ? -9.780 -2.629 20.415 1.00 91.31 182 THR A N 1
ATOM 1441 C CA . THR A 1 182 ? -10.375 -1.286 20.467 1.00 91.31 182 THR A CA 1
ATOM 1442 C C . THR A 1 182 ? -9.768 -0.476 21.604 1.00 91.31 182 THR A C 1
ATOM 1444 O O . THR A 1 182 ? -9.856 -0.884 22.763 1.00 91.31 182 THR A O 1
ATOM 1447 N N . CYS A 1 183 ? -9.203 0.679 21.289 1.00 88.69 183 CYS A N 1
ATOM 1448 C CA . CYS A 1 183 ? -8.618 1.618 22.237 1.00 88.69 183 CYS A CA 1
ATOM 1449 C C . CYS A 1 183 ? -9.445 2.907 22.260 1.00 88.69 183 CYS A C 1
ATOM 1451 O O . CYS A 1 183 ? -10.016 3.307 21.248 1.00 88.69 183 CYS A O 1
ATOM 1453 N N . TRP A 1 184 ? -9.507 3.535 23.430 1.00 84.69 184 TRP A N 1
ATOM 1454 C CA . TRP A 1 184 ? -10.332 4.718 23.688 1.00 84.69 184 TRP A CA 1
ATOM 1455 C C . TRP A 1 184 ? -9.474 5.984 23.726 1.00 84.69 184 TRP A C 1
ATOM 1457 O O . TRP A 1 184 ? -9.990 7.094 23.734 1.00 84.69 184 TRP A O 1
ATOM 1467 N N . SER A 1 185 ? -8.153 5.805 23.779 1.00 77.62 185 SER A N 1
ATOM 1468 C CA . SER A 1 185 ? -7.168 6.863 23.915 1.00 77.62 185 SER A CA 1
ATOM 1469 C C . SER A 1 185 ? -5.881 6.519 23.162 1.00 77.62 185 SER A C 1
ATOM 1471 O O . SER A 1 185 ? -5.575 5.350 22.890 1.00 77.62 185 SER A O 1
ATOM 1473 N N . VAL A 1 186 ? -5.095 7.558 22.870 1.00 74.44 186 VAL A N 1
ATOM 1474 C CA . VAL A 1 186 ? -3.724 7.439 22.349 1.00 74.44 186 VAL A CA 1
ATOM 1475 C C . VAL A 1 186 ? -2.834 6.645 23.305 1.00 74.44 186 VAL A C 1
ATOM 1477 O O . VAL A 1 186 ? -2.013 5.843 22.857 1.00 74.44 186 VAL A O 1
ATOM 1480 N N . GLU A 1 187 ? -2.985 6.851 24.615 1.00 77.25 187 GLU A N 1
ATOM 1481 C CA . GLU A 1 187 ? -2.160 6.211 25.644 1.00 77.25 187 GLU A CA 1
ATOM 1482 C C . GLU A 1 187 ? -2.363 4.690 25.667 1.00 77.25 187 GLU A C 1
ATOM 1484 O O . GLU A 1 187 ? -1.381 3.938 25.654 1.00 77.25 187 GLU A O 1
ATOM 1489 N N . ASP A 1 188 ? -3.618 4.234 25.614 1.00 79.69 188 ASP A N 1
ATOM 1490 C CA . ASP A 1 188 ? -3.956 2.808 25.566 1.00 79.69 188 ASP A CA 1
ATOM 1491 C C . ASP A 1 188 ? -3.386 2.147 24.310 1.00 79.69 188 ASP A C 1
ATOM 1493 O O . ASP A 1 188 ? -2.772 1.080 24.380 1.00 79.69 188 ASP A O 1
ATOM 1497 N N . ALA A 1 189 ? -3.556 2.801 23.159 1.00 80.25 189 ALA A N 1
ATOM 1498 C CA . ALA A 1 189 ? -3.074 2.299 21.878 1.00 80.25 189 ALA A CA 1
ATOM 1499 C C . ALA A 1 189 ? -1.540 2.221 21.841 1.00 80.25 189 ALA A C 1
ATOM 1501 O O . ALA A 1 189 ? -0.967 1.206 21.446 1.00 80.25 189 ALA A O 1
ATOM 1502 N N . THR A 1 190 ? -0.863 3.263 22.323 1.00 76.75 190 THR A N 1
ATOM 1503 C CA . THR A 1 190 ? 0.603 3.325 22.401 1.00 76.75 190 THR A CA 1
ATOM 1504 C C . THR A 1 190 ? 1.151 2.244 23.332 1.00 76.75 190 THR A C 1
ATOM 1506 O O . THR A 1 190 ? 2.126 1.565 23.003 1.00 76.75 190 THR A O 1
ATOM 1509 N N . SER A 1 191 ? 0.510 2.050 24.487 1.00 77.06 191 SER A N 1
ATOM 1510 C CA . SER A 1 191 ? 0.877 1.009 25.451 1.00 77.06 191 SER A CA 1
ATOM 1511 C C . SER A 1 191 ? 0.676 -0.389 24.866 1.00 77.06 191 SER A C 1
ATOM 1513 O O . SER A 1 191 ? 1.522 -1.264 25.053 1.00 77.06 191 SER A O 1
ATOM 1515 N N . TYR A 1 192 ? -0.406 -0.591 24.108 1.00 78.69 192 TYR A N 1
ATOM 1516 C CA . TYR A 1 192 ? -0.700 -1.855 23.443 1.00 78.69 192 TYR A CA 1
ATOM 1517 C C . TYR A 1 192 ? 0.325 -2.208 22.365 1.00 78.69 192 TYR A C 1
ATOM 1519 O O . TYR A 1 192 ? 0.799 -3.343 22.332 1.00 78.69 192 TYR A O 1
ATOM 1527 N N . VAL A 1 193 ? 0.676 -1.249 21.503 1.00 73.38 193 VAL A N 1
ATOM 1528 C CA . VAL A 1 193 ? 1.684 -1.435 20.448 1.00 73.38 193 VAL A CA 1
ATOM 1529 C C . VAL A 1 193 ? 3.016 -1.851 21.070 1.00 73.38 193 VAL A C 1
ATOM 1531 O O . VAL A 1 193 ? 3.534 -2.916 20.744 1.00 73.38 193 VAL A O 1
ATOM 1534 N N . ARG A 1 194 ? 3.496 -1.097 22.069 1.00 69.44 194 ARG A N 1
ATOM 1535 C CA . ARG A 1 194 ? 4.756 -1.403 22.768 1.00 69.44 194 ARG A CA 1
ATOM 1536 C C . ARG A 1 194 ? 4.762 -2.788 23.421 1.00 69.44 194 ARG A C 1
ATOM 1538 O O . ARG A 1 194 ? 5.790 -3.446 23.424 1.00 69.44 194 ARG A O 1
ATOM 1545 N N . ALA A 1 195 ? 3.633 -3.234 23.974 1.00 69.94 195 ALA A N 1
ATOM 1546 C CA . ALA A 1 195 ? 3.529 -4.535 24.637 1.00 69.94 195 ALA A CA 1
ATOM 1547 C C . ALA A 1 195 ? 3.368 -5.729 23.671 1.00 69.94 195 ALA A C 1
ATOM 1549 O O . ALA A 1 195 ? 3.619 -6.871 24.067 1.00 69.94 195 ALA A O 1
ATOM 1550 N N . ASN A 1 196 ? 2.905 -5.508 22.433 1.00 65.12 196 ASN A N 1
ATOM 1551 C CA . ASN A 1 196 ? 2.720 -6.578 21.442 1.00 65.12 196 ASN A CA 1
ATOM 1552 C C . ASN A 1 196 ? 3.927 -6.776 20.526 1.00 65.12 196 ASN A C 1
ATOM 1554 O O . ASN A 1 196 ? 4.105 -7.900 20.048 1.00 65.12 196 ASN A O 1
ATOM 1558 N N . ASP A 1 197 ? 4.781 -5.763 20.363 1.00 57.12 197 ASP A N 1
ATOM 1559 C CA . ASP A 1 197 ? 6.089 -5.922 19.713 1.00 57.12 197 ASP A CA 1
ATOM 1560 C C . ASP A 1 197 ? 6.921 -7.038 20.385 1.00 57.12 197 ASP A C 1
ATOM 1562 O O . ASP A 1 197 ? 7.632 -7.781 19.710 1.00 57.12 197 ASP A O 1
ATOM 1566 N N . ASP A 1 198 ? 6.736 -7.249 21.694 1.00 51.47 198 ASP A N 1
ATOM 1567 C CA . ASP A 1 198 ? 7.427 -8.279 22.482 1.00 51.47 198 ASP A CA 1
ATOM 1568 C C . ASP A 1 198 ? 6.777 -9.683 22.426 1.00 51.47 198 ASP A C 1
ATOM 1570 O O . ASP A 1 198 ? 7.417 -10.674 22.781 1.00 51.47 198 ASP A O 1
ATOM 1574 N N . ASN A 1 199 ? 5.513 -9.804 21.990 1.00 51.06 199 ASN A N 1
ATOM 1575 C CA . ASN A 1 199 ? 4.710 -11.039 22.099 1.00 51.06 199 ASN A CA 1
ATOM 1576 C C . ASN A 1 199 ? 4.407 -11.732 20.755 1.00 51.06 199 ASN A C 1
ATOM 1578 O O . ASN A 1 199 ? 3.703 -12.744 20.725 1.00 51.06 199 ASN A O 1
ATOM 1582 N N . GLY A 1 200 ? 4.941 -11.224 19.641 1.00 55.38 200 GLY A N 1
ATOM 1583 C CA . GLY A 1 200 ? 4.965 -11.941 18.360 1.00 55.38 200 GLY A CA 1
ATOM 1584 C C . GLY A 1 200 ? 3.657 -11.955 17.560 1.00 55.38 200 GLY A C 1
ATOM 1585 O O . GLY A 1 200 ? 3.529 -12.765 16.647 1.00 55.38 200 GLY A O 1
ATOM 1586 N N . THR A 1 201 ? 2.682 -11.086 17.859 1.00 65.06 201 THR A N 1
ATOM 1587 C CA . THR A 1 201 ? 1.523 -10.856 16.971 1.00 65.06 201 THR A CA 1
ATOM 1588 C C . THR A 1 201 ? 1.457 -9.380 16.569 1.00 65.06 201 THR A C 1
ATOM 1590 O O . THR A 1 201 ? 0.898 -8.578 17.324 1.00 65.06 201 THR A O 1
ATOM 1593 N N . PRO A 1 202 ? 2.021 -8.997 15.410 1.00 72.62 202 PRO A N 1
ATOM 1594 C CA . PRO A 1 202 ? 2.043 -7.604 14.978 1.00 72.62 202 PRO A CA 1
ATOM 1595 C C . PRO A 1 202 ? 0.622 -7.097 14.708 1.00 72.62 202 PRO A C 1
ATOM 1597 O O . PRO A 1 202 ? -0.270 -7.861 14.339 1.00 72.62 202 PRO A O 1
ATOM 1600 N N . VAL A 1 203 ? 0.401 -5.799 14.907 1.00 78.75 203 VAL A N 1
ATOM 1601 C CA . VAL A 1 203 ? -0.809 -5.126 14.416 1.00 78.75 203 VAL A CA 1
ATOM 1602 C C . VAL A 1 203 ? -0.626 -4.883 12.917 1.00 78.75 203 VAL A C 1
ATOM 1604 O O . VAL A 1 203 ? 0.414 -4.376 12.505 1.00 78.75 203 VAL A O 1
ATOM 1607 N N . ASN A 1 204 ? -1.620 -5.236 12.100 1.00 83.06 204 ASN A N 1
ATOM 1608 C CA . ASN A 1 204 ? -1.570 -5.063 10.644 1.00 83.06 204 ASN A CA 1
ATOM 1609 C C . ASN A 1 204 ? -2.223 -3.751 10.196 1.00 83.06 204 ASN A C 1
ATOM 1611 O O . ASN A 1 204 ? -1.730 -3.107 9.275 1.00 83.06 204 ASN A O 1
ATOM 1615 N N . LEU A 1 205 ? -3.314 -3.350 10.855 1.00 87.12 205 LEU A N 1
ATOM 1616 C CA . LEU A 1 205 ? -4.091 -2.155 10.521 1.00 87.12 205 LEU A CA 1
ATOM 1617 C C . LEU A 1 205 ? -4.394 -1.345 11.773 1.00 87.12 205 LEU A C 1
ATOM 1619 O O . LEU A 1 205 ? -4.847 -1.901 12.771 1.00 87.12 205 LEU A O 1
ATOM 1623 N N . ILE A 1 206 ? -4.214 -0.032 11.696 1.00 88.88 206 ILE A N 1
ATOM 1624 C CA . ILE A 1 206 ? -4.612 0.920 12.726 1.00 88.88 206 ILE A CA 1
ATOM 1625 C C . ILE A 1 206 ? -5.595 1.906 12.108 1.00 88.88 206 ILE A C 1
ATOM 1627 O O . ILE A 1 206 ? -5.240 2.674 11.216 1.00 88.88 206 ILE A O 1
ATOM 1631 N N . LEU A 1 207 ? -6.831 1.880 12.599 1.00 90.12 207 LEU A N 1
ATOM 1632 C CA . LEU A 1 207 ? -7.840 2.892 12.320 1.00 90.12 207 LEU A CA 1
ATOM 1633 C C . LEU A 1 207 ? -7.770 3.933 13.425 1.00 90.12 207 LEU A C 1
ATOM 1635 O O . LEU A 1 207 ? -7.970 3.602 14.592 1.00 90.12 207 LEU A O 1
ATOM 1639 N N . LEU A 1 208 ? -7.465 5.166 13.055 1.00 87.19 208 LEU A N 1
ATOM 1640 C CA . LEU A 1 208 ? -7.128 6.222 13.989 1.00 87.19 208 LEU A CA 1
ATOM 1641 C C . LEU A 1 208 ? -8.076 7.400 13.829 1.00 87.19 208 LEU A C 1
ATOM 1643 O O . LEU A 1 208 ? -8.087 8.040 12.782 1.00 87.19 208 LEU A O 1
ATOM 1647 N N . ASP A 1 209 ? -8.820 7.732 14.871 1.00 83.88 209 ASP A N 1
ATOM 1648 C CA . ASP A 1 209 ? -9.482 9.024 14.951 1.00 83.88 209 ASP A CA 1
ATOM 1649 C C . ASP A 1 209 ? -8.483 10.131 15.290 1.00 83.88 209 ASP A C 1
ATOM 1651 O O . ASP A 1 209 ? -7.565 9.953 16.092 1.00 83.88 209 ASP A O 1
ATOM 1655 N N . LEU A 1 210 ? -8.670 11.293 14.671 1.00 72.81 210 LEU A N 1
ATOM 1656 C CA . LEU A 1 210 ? -7.861 12.468 14.965 1.00 72.81 210 LEU A CA 1
ATOM 1657 C C . LEU A 1 210 ? -8.292 13.122 16.284 1.00 72.81 210 LEU A C 1
ATOM 1659 O O . LEU A 1 210 ? -7.436 13.567 17.048 1.00 72.81 210 LEU A O 1
ATOM 1663 N N . ASN A 1 211 ? -9.602 13.172 16.542 1.00 71.44 211 ASN A N 1
ATOM 1664 C CA . ASN A 1 211 ? -10.180 13.853 17.697 1.00 71.44 211 ASN A CA 1
ATOM 1665 C C . ASN A 1 211 ? -10.459 12.845 18.810 1.00 71.44 211 ASN A C 1
ATOM 1667 O O . ASN A 1 211 ? -11.554 12.318 18.913 1.00 71.44 211 ASN A O 1
ATOM 1671 N N . LEU A 1 212 ? -9.458 12.591 19.648 1.00 60.03 212 LEU A N 1
ATOM 1672 C CA . LEU A 1 212 ? -9.560 11.624 20.747 1.00 60.03 212 LEU A CA 1
ATOM 1673 C C . LEU A 1 212 ? -9.911 12.280 22.099 1.00 60.03 212 LEU A C 1
ATOM 1675 O O . LEU A 1 212 ? -9.831 11.621 23.134 1.00 60.03 212 LEU A O 1
ATOM 1679 N N . SER A 1 213 ? -10.275 13.572 22.106 1.00 56.50 213 SER A N 1
ATOM 1680 C CA . SER A 1 213 ? -10.609 14.341 23.311 1.00 56.50 213 SER A CA 1
ATOM 1681 C C . SER A 1 213 ? -12.000 14.983 23.246 1.00 56.50 213 SER A C 1
ATOM 1683 O O . SER A 1 213 ? -12.424 15.554 22.242 1.00 56.50 213 SER A O 1
ATOM 1685 N N . SER A 1 214 ? -12.705 14.941 24.379 1.00 43.75 214 SER A N 1
ATOM 1686 C CA . SER A 1 214 ? -14.070 15.442 24.568 1.00 43.75 214 SER A CA 1
ATOM 1687 C C . SER A 1 214 ? -14.164 16.963 24.782 1.00 43.75 214 SER A C 1
ATOM 1689 O O . SER A 1 214 ? -15.088 17.427 25.456 1.00 43.75 214 SER A O 1
ATOM 1691 N N . THR A 1 215 ? -13.196 17.753 24.314 1.00 39.66 215 THR A N 1
ATOM 1692 C CA . THR A 1 215 ? -13.085 19.178 24.673 1.00 39.66 215 THR A CA 1
ATOM 1693 C C . THR A 1 215 ? -13.290 20.123 23.488 1.00 39.66 215 THR A C 1
ATOM 1695 O O . THR A 1 215 ? -12.414 20.302 22.647 1.00 39.66 215 THR A O 1
ATOM 1698 N N . ASP A 1 216 ? -14.469 20.752 23.526 1.00 41.59 216 ASP A N 1
ATOM 1699 C CA . ASP A 1 216 ? -14.948 21.968 22.860 1.00 41.59 216 ASP A CA 1
ATOM 1700 C C . ASP A 1 216 ? -14.943 22.053 21.321 1.00 41.59 216 ASP A C 1
ATOM 1702 O O . ASP A 1 216 ? -13.940 21.931 20.626 1.00 41.59 216 ASP A O 1
ATOM 1706 N N . GLU A 1 217 ? -16.113 22.426 20.794 1.00 43.28 217 GLU A N 1
ATOM 1707 C CA . GLU A 1 217 ? -16.457 22.620 19.375 1.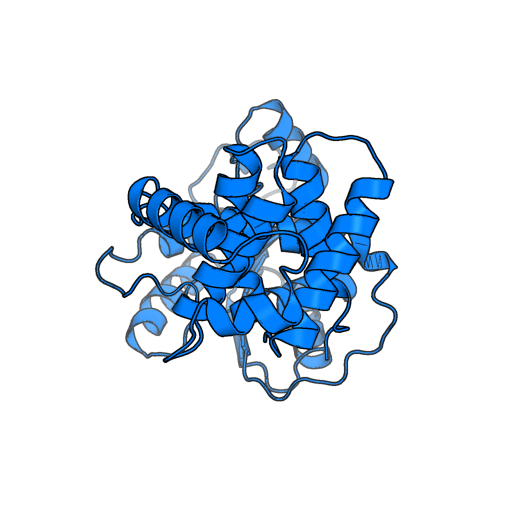00 43.28 217 GLU A CA 1
ATOM 1708 C C . GLU A 1 217 ? -15.669 23.752 18.667 1.00 43.28 217 GLU A C 1
ATOM 1710 O O . GLU A 1 217 ? -15.921 24.049 17.499 1.00 43.28 217 GLU A O 1
ATOM 1715 N N . ASN A 1 218 ? -14.702 24.389 19.342 1.00 40.75 218 ASN A N 1
ATOM 1716 C CA . ASN A 1 218 ? -13.909 25.512 18.822 1.00 40.75 218 ASN A CA 1
ATOM 1717 C C . ASN A 1 218 ? -12.430 25.177 18.543 1.00 40.75 218 ASN A C 1
ATOM 1719 O O . ASN A 1 218 ? -11.663 26.062 18.162 1.00 40.75 218 ASN A O 1
ATOM 1723 N N . THR A 1 219 ? -12.017 23.916 18.661 1.00 44.12 219 THR A N 1
ATOM 1724 C CA . THR A 1 219 ? -10.615 23.470 18.532 1.00 44.12 219 THR A CA 1
ATOM 1725 C C . THR A 1 219 ? -10.185 23.242 17.068 1.00 44.12 219 THR A C 1
ATOM 1727 O O . THR A 1 219 ? -9.402 22.355 16.761 1.00 44.12 219 THR A O 1
ATOM 1730 N N . ASN A 1 220 ? -10.683 24.045 16.120 1.00 44.25 220 ASN A N 1
ATOM 1731 C CA . ASN A 1 220 ? -10.480 23.824 14.674 1.00 44.25 220 ASN A CA 1
ATOM 1732 C C . ASN A 1 220 ? -9.119 24.309 14.132 1.00 44.25 220 ASN A C 1
ATOM 1734 O O . ASN A 1 220 ? -8.785 24.031 12.986 1.00 44.25 220 ASN A O 1
ATOM 1738 N N . GLN A 1 221 ? -8.334 25.036 14.931 1.00 38.97 221 GLN A N 1
ATOM 1739 C CA . GLN A 1 221 ? -6.993 25.514 14.552 1.00 38.97 221 GLN A CA 1
ATOM 1740 C C . GLN A 1 221 ? -5.876 24.961 15.445 1.00 38.97 221 GLN A C 1
ATOM 1742 O O . GLN A 1 221 ? -4.729 24.941 15.020 1.00 38.97 221 GLN A O 1
ATOM 1747 N N . LEU A 1 222 ? -6.201 24.462 16.645 1.00 37.19 222 LEU A N 1
ATOM 1748 C CA . LEU A 1 222 ? -5.199 23.976 17.599 1.00 37.19 222 LEU A CA 1
ATOM 1749 C C . LEU A 1 222 ? -4.765 22.522 17.352 1.00 37.19 222 LEU A C 1
ATOM 1751 O O . LEU A 1 222 ? -3.642 22.178 17.684 1.00 37.19 222 LEU A O 1
ATOM 1755 N N . VAL A 1 223 ? -5.610 21.673 16.751 1.00 43.25 223 VAL A N 1
ATOM 1756 C CA . VAL A 1 223 ? -5.318 20.228 16.571 1.00 43.25 223 VAL A CA 1
ATOM 1757 C C . VAL A 1 223 ? -4.126 19.970 15.630 1.00 43.25 223 VAL A C 1
ATOM 1759 O O . VAL A 1 223 ? -3.491 18.917 15.710 1.00 43.25 223 VAL A O 1
ATOM 1762 N N . LEU A 1 224 ? -3.795 20.941 14.772 1.00 45.09 224 LEU A N 1
ATOM 1763 C CA . LEU A 1 224 ? -2.624 20.908 13.888 1.00 45.09 224 LEU A CA 1
ATOM 1764 C C . LEU A 1 224 ? -1.345 21.456 14.542 1.00 45.09 224 LEU A C 1
ATOM 1766 O O . LEU A 1 224 ? -0.256 21.041 14.152 1.00 45.09 224 LEU A O 1
ATOM 1770 N N . ASP A 1 225 ? -1.474 22.337 15.539 1.00 42.78 225 ASP A N 1
ATOM 1771 C CA . ASP A 1 225 ? -0.346 22.988 16.222 1.00 42.78 225 ASP A CA 1
ATOM 1772 C C . ASP A 1 225 ? 0.030 22.299 17.550 1.00 42.78 225 ASP A C 1
ATOM 1774 O O . ASP A 1 225 ? 1.183 22.372 17.980 1.00 42.78 225 ASP A O 1
ATOM 1778 N N . ASP A 1 226 ? -0.915 21.613 18.202 1.00 40.47 226 ASP A N 1
ATOM 1779 C CA . ASP A 1 226 ? -0.726 20.978 19.507 1.00 40.47 226 ASP A CA 1
ATOM 1780 C C . ASP A 1 226 ? -0.552 19.457 19.353 1.00 40.47 226 ASP A C 1
ATOM 1782 O O . ASP A 1 226 ? -1.498 18.681 19.212 1.00 40.47 226 ASP A O 1
ATOM 1786 N N . THR A 1 227 ? 0.708 19.022 19.339 1.00 49.00 227 THR A N 1
ATOM 1787 C CA . THR A 1 227 ? 1.135 17.619 19.187 1.00 49.00 227 THR A CA 1
ATOM 1788 C C . THR A 1 227 ? 0.961 16.786 20.457 1.00 49.00 227 THR A C 1
ATOM 1790 O O . THR A 1 227 ? 1.343 15.619 20.480 1.00 49.00 227 THR A O 1
ATOM 1793 N N . SER A 1 228 ? 0.420 17.362 21.533 1.00 41.31 228 SER A N 1
ATOM 1794 C CA . SER A 1 228 ? 0.454 16.735 22.853 1.00 41.31 228 SER A CA 1
ATOM 1795 C C . SER A 1 228 ? -0.591 15.624 23.053 1.00 41.31 228 SER A C 1
ATOM 1797 O O . SER A 1 228 ? -0.303 14.682 23.790 1.00 41.31 228 SER A O 1
ATOM 1799 N N . GLU A 1 229 ? -1.744 15.661 22.364 1.00 51.12 229 GLU A N 1
ATOM 1800 C CA . GLU A 1 229 ? -2.859 14.705 22.572 1.00 51.12 229 GLU A CA 1
ATOM 1801 C C . GLU A 1 229 ? -3.637 14.325 21.288 1.00 51.12 229 GLU A C 1
ATOM 1803 O O . GLU A 1 229 ? -4.829 14.026 21.337 1.00 51.12 229 GLU A O 1
ATOM 1808 N N . ASN A 1 230 ? -2.996 14.325 20.113 1.00 57.28 230 ASN A N 1
ATOM 1809 C CA . ASN A 1 230 ? -3.649 13.934 18.854 1.00 57.28 230 ASN A CA 1
ATOM 1810 C C . ASN A 1 230 ? -3.230 12.529 18.377 1.00 57.28 230 ASN A C 1
ATOM 1812 O O . ASN A 1 230 ? -2.216 11.966 18.802 1.00 57.28 230 ASN A O 1
ATOM 1816 N N . GLY A 1 231 ? -4.019 11.943 17.470 1.00 54.19 231 GLY A N 1
ATOM 1817 C CA . GLY A 1 231 ? -3.785 10.584 16.967 1.00 54.19 231 GLY A CA 1
ATOM 1818 C C . GLY A 1 231 ? -2.397 10.355 16.341 1.00 54.19 231 GLY A C 1
ATOM 1819 O O . GLY A 1 231 ? -1.892 9.229 16.355 1.00 54.19 231 GLY A O 1
ATOM 1820 N N . PHE A 1 232 ? -1.731 11.407 15.851 1.00 62.94 232 PHE A N 1
ATOM 1821 C CA . PHE A 1 232 ? -0.394 11.317 15.249 1.00 62.94 232 PHE A CA 1
ATOM 1822 C C . PHE A 1 232 ? 0.699 10.880 16.241 1.00 62.94 232 PHE A C 1
ATOM 1824 O O . PHE A 1 232 ? 1.746 10.385 15.837 1.00 62.94 232 PHE A O 1
ATOM 1831 N N . MET A 1 233 ? 0.471 10.955 17.552 1.00 58.22 233 MET A N 1
ATOM 1832 C CA . MET A 1 233 ? 1.424 10.428 18.541 1.00 58.22 233 MET A CA 1
ATOM 1833 C C . MET A 1 233 ? 1.638 8.905 18.430 1.00 58.22 233 MET A C 1
ATOM 1835 O O . MET A 1 233 ? 2.707 8.384 18.775 1.00 58.22 233 MET A O 1
ATOM 1839 N N . ILE A 1 234 ? 0.652 8.182 17.890 1.00 58.72 234 ILE A N 1
ATOM 1840 C CA . ILE A 1 234 ? 0.747 6.736 17.656 1.00 58.72 234 ILE A CA 1
ATOM 1841 C C . ILE A 1 234 ? 1.705 6.444 16.494 1.00 58.72 234 ILE A C 1
ATOM 1843 O O . ILE A 1 234 ? 2.513 5.518 16.589 1.00 58.72 234 ILE A O 1
ATOM 1847 N N . THR A 1 235 ? 1.686 7.254 15.429 1.00 62.56 235 THR A N 1
ATOM 1848 C CA . THR A 1 235 ? 2.564 7.061 14.259 1.00 62.56 235 THR A CA 1
ATOM 1849 C C . THR A 1 235 ? 4.032 7.266 14.625 1.00 62.56 235 THR A C 1
ATOM 1851 O O . THR A 1 235 ? 4.873 6.455 14.240 1.00 62.56 235 THR A O 1
ATOM 1854 N N . GLY A 1 236 ? 4.334 8.267 15.459 1.00 58.44 236 GLY A N 1
ATOM 1855 C CA . GLY A 1 236 ? 5.685 8.507 15.973 1.00 58.44 236 GLY A CA 1
ATOM 1856 C C . GLY A 1 236 ? 6.235 7.355 16.824 1.00 58.44 236 GLY A C 1
ATOM 1857 O O . GLY A 1 236 ? 7.425 7.053 16.755 1.00 58.44 236 GLY A O 1
ATOM 1858 N N . THR A 1 237 ? 5.380 6.660 17.586 1.00 56.66 237 THR A N 1
ATOM 1859 C CA . THR A 1 237 ? 5.806 5.482 18.366 1.00 56.66 237 THR A CA 1
ATOM 1860 C C . THR A 1 237 ? 6.103 4.280 17.467 1.00 56.66 237 THR A C 1
ATOM 1862 O O . THR A 1 237 ? 7.061 3.555 17.728 1.00 56.66 237 THR A O 1
ATOM 1865 N N . LEU A 1 238 ? 5.339 4.096 16.387 1.00 58.53 238 LEU A N 1
ATOM 1866 C CA . LEU A 1 238 ? 5.567 3.032 15.401 1.00 58.53 238 LEU A CA 1
ATOM 1867 C C . LEU A 1 238 ? 6.861 3.235 14.599 1.00 58.53 238 LEU A C 1
ATOM 1869 O O . LEU A 1 238 ? 7.490 2.264 14.189 1.00 58.53 238 LEU A O 1
ATOM 1873 N N . ASP A 1 239 ? 7.264 4.488 14.376 1.00 57.44 239 ASP A N 1
ATOM 1874 C CA . ASP A 1 239 ? 8.499 4.840 13.664 1.00 57.44 239 ASP A CA 1
ATOM 1875 C C . ASP A 1 239 ? 9.766 4.756 14.547 1.00 57.44 239 ASP A C 1
ATOM 1877 O O . ASP A 1 239 ? 10.880 4.731 14.025 1.00 57.44 239 ASP A O 1
ATOM 1881 N N . ALA A 1 240 ? 9.623 4.652 15.874 1.00 48.19 240 ALA A N 1
ATOM 1882 C CA . ALA A 1 240 ? 10.734 4.585 16.830 1.00 48.19 240 ALA A CA 1
ATOM 1883 C C . ALA A 1 240 ? 11.251 3.156 17.127 1.00 48.19 240 ALA A C 1
ATOM 1885 O O . ALA A 1 240 ? 12.138 2.990 17.972 1.00 48.19 240 ALA A O 1
ATOM 1886 N N . ALA A 1 241 ? 10.724 2.122 16.459 1.00 43.84 241 ALA A N 1
ATOM 1887 C CA . ALA A 1 241 ? 11.164 0.739 16.648 1.00 43.84 241 ALA A CA 1
ATOM 1888 C C . ALA A 1 241 ? 12.629 0.542 16.177 1.00 43.84 241 ALA A C 1
ATOM 1890 O O . ALA A 1 241 ? 13.017 1.029 15.112 1.00 43.84 241 ALA A O 1
ATOM 1891 N N . PRO A 1 242 ? 13.492 -0.131 16.965 1.00 37.12 242 PRO A N 1
ATOM 1892 C CA . PRO A 1 242 ? 14.940 -0.085 16.780 1.00 37.12 242 PRO A CA 1
ATOM 1893 C C . PRO A 1 242 ? 15.409 -0.749 15.476 1.00 37.12 242 PRO A C 1
ATOM 1895 O O . PRO A 1 242 ? 14.966 -1.835 15.109 1.00 37.12 242 PRO A O 1
ATOM 1898 N N . ALA A 1 243 ? 16.415 -0.130 14.847 1.00 38.97 243 ALA A N 1
ATOM 1899 C CA . ALA A 1 243 ? 17.088 -0.487 13.587 1.00 38.97 243 ALA A CA 1
ATOM 1900 C C . ALA A 1 243 ? 17.738 -1.896 13.506 1.00 38.97 243 ALA A C 1
ATOM 1902 O O . ALA A 1 243 ? 18.529 -2.155 12.599 1.00 38.97 243 ALA A O 1
ATOM 1903 N N . ALA A 1 244 ? 17.450 -2.789 14.456 1.00 34.34 244 ALA A N 1
ATOM 1904 C CA . ALA A 1 244 ? 18.004 -4.138 14.561 1.00 34.34 244 ALA A CA 1
ATOM 1905 C C . ALA A 1 244 ? 17.027 -5.251 14.134 1.00 34.34 244 ALA A C 1
ATOM 1907 O O . ALA A 1 244 ? 17.437 -6.408 14.042 1.00 34.34 244 ALA A O 1
ATOM 1908 N N . VAL A 1 245 ? 15.759 -4.930 13.864 1.00 37.03 245 VAL A N 1
ATOM 1909 C CA . VAL A 1 245 ? 14.811 -5.887 13.274 1.00 37.03 245 VAL A CA 1
ATOM 1910 C C . VAL A 1 245 ? 15.190 -6.078 11.797 1.00 37.03 245 VAL A C 1
ATOM 1912 O O . VAL A 1 245 ? 15.484 -5.080 11.127 1.00 37.03 245 VAL A O 1
ATOM 1915 N N . PRO A 1 246 ? 15.227 -7.314 11.255 1.00 37.50 246 PRO A N 1
ATOM 1916 C CA . PRO A 1 246 ? 15.310 -7.507 9.811 1.00 37.50 246 PRO A CA 1
ATOM 1917 C C . PRO A 1 246 ? 14.269 -6.606 9.148 1.00 37.50 246 PRO A C 1
ATOM 1919 O O . PRO A 1 246 ? 13.131 -6.567 9.608 1.00 37.50 246 PRO A O 1
ATOM 1922 N N . ARG A 1 247 ? 14.688 -5.840 8.133 1.00 42.47 247 ARG A N 1
ATOM 1923 C CA . ARG A 1 247 ? 13.897 -4.834 7.395 1.00 42.47 247 ARG A CA 1
ATOM 1924 C C . ARG A 1 247 ? 12.777 -5.484 6.573 1.00 42.47 247 ARG A C 1
ATOM 1926 O O . ARG A 1 247 ? 12.700 -5.318 5.362 1.00 42.47 247 ARG A O 1
ATOM 1933 N N . ASP A 1 248 ? 11.959 -6.282 7.232 1.00 43.38 248 ASP A N 1
ATOM 1934 C CA . ASP A 1 248 ? 10.817 -6.970 6.684 1.00 43.38 248 ASP A CA 1
ATOM 1935 C C . ASP A 1 248 ? 9.597 -6.089 6.940 1.00 43.38 248 ASP A C 1
ATOM 1937 O O . ASP A 1 248 ? 9.143 -5.903 8.068 1.00 43.38 248 ASP A O 1
ATOM 1941 N N . PHE A 1 249 ? 9.075 -5.509 5.865 1.00 41.78 249 PHE A N 1
ATOM 1942 C CA . PHE A 1 249 ? 7.902 -4.635 5.869 1.00 41.78 249 PHE A CA 1
ATOM 1943 C C . PHE A 1 249 ? 6.636 -5.320 6.409 1.00 41.78 249 PHE A C 1
ATOM 1945 O O . PHE A 1 249 ? 5.706 -4.646 6.847 1.00 41.78 249 PHE A O 1
ATOM 1952 N N . ARG A 1 250 ? 6.651 -6.660 6.472 1.00 48.19 250 ARG A N 1
ATOM 1953 C CA . ARG A 1 250 ? 5.599 -7.537 7.008 1.00 48.19 250 ARG A CA 1
ATOM 1954 C C . ARG A 1 250 ? 5.178 -7.226 8.454 1.00 48.19 250 ARG A C 1
ATOM 1956 O O . ARG A 1 250 ? 4.192 -7.786 8.921 1.00 48.19 250 ARG A O 1
ATOM 1963 N N . PHE A 1 251 ? 5.897 -6.349 9.160 1.00 54.31 251 PHE A N 1
ATOM 1964 C CA . PHE A 1 251 ? 5.670 -6.056 10.576 1.00 54.31 251 PHE A CA 1
ATOM 1965 C C . PHE A 1 251 ? 5.210 -4.626 10.891 1.00 54.31 251 PHE A C 1
ATOM 1967 O O . PHE A 1 251 ? 4.860 -4.374 12.042 1.00 54.31 251 PHE A O 1
ATOM 1974 N N . LYS A 1 252 ? 5.179 -3.691 9.924 1.00 69.00 252 LYS A N 1
ATOM 1975 C CA . LYS A 1 252 ? 4.727 -2.317 10.206 1.00 69.00 252 LYS A CA 1
ATOM 1976 C C . LYS A 1 252 ? 3.253 -2.122 9.825 1.00 69.00 252 LYS A C 1
ATOM 1978 O O . LYS A 1 252 ? 2.936 -2.234 8.636 1.00 69.00 252 LYS A O 1
ATOM 1983 N N . PRO A 1 253 ? 2.375 -1.745 10.775 1.00 74.06 253 PRO A N 1
ATOM 1984 C CA . PRO A 1 253 ? 0.960 -1.556 10.488 1.00 74.06 253 PRO A CA 1
ATOM 1985 C C . PRO A 1 253 ? 0.726 -0.497 9.409 1.00 74.06 253 PRO A C 1
ATOM 1987 O O . PRO A 1 253 ? 1.475 0.481 9.290 1.00 74.06 253 PRO A O 1
ATOM 1990 N N . LEU A 1 254 ? -0.346 -0.689 8.647 1.00 80.44 254 LEU A N 1
ATOM 1991 C CA . LEU A 1 254 ? -0.977 0.367 7.871 1.00 80.44 254 LEU A CA 1
ATOM 1992 C C . LEU A 1 254 ? -1.727 1.291 8.837 1.00 80.44 254 LEU A C 1
ATOM 1994 O O . LEU A 1 254 ? -2.498 0.808 9.665 1.00 80.44 254 LEU A O 1
ATOM 1998 N N . VAL A 1 255 ? -1.525 2.605 8.736 1.00 86.12 255 VAL A N 1
ATOM 1999 C CA . VAL A 1 255 ? -2.217 3.589 9.586 1.00 86.12 255 VAL A CA 1
ATOM 2000 C C . VAL A 1 255 ? -3.162 4.451 8.758 1.00 86.12 255 VAL A C 1
ATOM 2002 O O . VAL A 1 255 ? -2.723 5.218 7.904 1.00 86.12 255 VAL A O 1
ATOM 2005 N N . ALA A 1 256 ? -4.460 4.364 9.040 1.00 88.38 256 ALA A N 1
ATOM 2006 C CA . ALA A 1 256 ? -5.489 5.173 8.401 1.00 88.38 256 ALA A CA 1
ATOM 2007 C C . ALA A 1 256 ? -6.087 6.173 9.394 1.00 88.38 256 ALA A C 1
ATOM 2009 O O . ALA A 1 256 ? -6.708 5.779 10.381 1.00 88.38 256 ALA A O 1
ATOM 2010 N N . LEU A 1 257 ? -5.932 7.465 9.106 1.00 86.75 257 LEU A N 1
ATOM 2011 C CA . LEU A 1 257 ? -6.573 8.542 9.851 1.00 86.75 257 LEU A CA 1
ATOM 2012 C C . LEU A 1 257 ? -8.009 8.726 9.360 1.00 86.75 257 LEU A C 1
ATOM 2014 O O . LEU A 1 257 ? -8.227 8.958 8.176 1.00 86.75 257 LEU A O 1
ATOM 2018 N N . ILE A 1 258 ? -8.984 8.675 10.257 1.00 87.31 258 ILE A N 1
ATOM 2019 C CA . ILE A 1 258 ? -10.403 8.854 9.961 1.00 87.31 258 ILE A CA 1
ATOM 2020 C C . ILE A 1 258 ? -10.868 10.131 10.664 1.00 87.31 258 ILE A C 1
ATOM 2022 O O . ILE A 1 258 ? -10.917 10.183 11.886 1.00 87.31 258 ILE A O 1
ATOM 2026 N N . SER A 1 259 ? -11.217 11.175 9.909 1.00 83.12 259 SER A N 1
ATOM 2027 C CA . SER A 1 259 ? -11.528 12.498 10.471 1.00 83.12 259 SER A CA 1
ATOM 2028 C C . SER A 1 259 ? -12.667 13.203 9.736 1.00 83.12 259 SER A C 1
ATOM 2030 O O . SER A 1 259 ? -12.796 13.107 8.519 1.00 83.12 259 SER A O 1
ATOM 2032 N N . ALA A 1 260 ? -13.481 13.982 10.456 1.00 78.94 260 ALA A N 1
ATOM 2033 C CA . ALA A 1 260 ? -14.477 14.873 9.846 1.00 78.94 260 ALA A CA 1
ATOM 2034 C C . ALA A 1 260 ? -13.835 15.983 8.985 1.00 78.94 260 ALA A C 1
ATOM 2036 O O . ALA A 1 260 ? -14.490 16.549 8.113 1.00 78.94 260 ALA A O 1
ATOM 2037 N N . PHE A 1 261 ? -12.545 16.259 9.199 1.00 78.94 261 PHE A N 1
ATOM 2038 C CA . PHE A 1 261 ? -11.784 17.308 8.521 1.00 78.94 261 PHE A CA 1
ATOM 2039 C C . PHE A 1 261 ? -10.810 16.764 7.471 1.00 78.94 261 PHE A C 1
ATOM 2041 O O . PHE A 1 261 ? -9.936 17.495 7.020 1.00 78.94 261 PHE A O 1
ATOM 2048 N N . ALA A 1 262 ? -10.951 15.499 7.062 1.00 79.75 262 ALA A N 1
ATOM 2049 C CA . ALA A 1 262 ? -10.031 14.829 6.139 1.00 79.75 262 ALA A CA 1
ATOM 2050 C C . ALA A 1 262 ? -9.670 15.671 4.903 1.00 79.75 262 ALA A C 1
ATOM 2052 O O . ALA A 1 262 ? -8.495 15.826 4.590 1.00 79.75 262 ALA A O 1
ATOM 2053 N N . THR A 1 263 ? -10.664 16.276 4.243 1.00 78.19 263 THR A N 1
ATOM 2054 C CA . THR A 1 263 ? -10.442 17.125 3.063 1.00 78.19 263 THR A CA 1
ATOM 2055 C C . THR A 1 263 ? -9.602 18.359 3.386 1.00 78.19 263 THR A C 1
ATOM 2057 O O . THR A 1 263 ? -8.647 18.646 2.675 1.00 78.19 263 THR A O 1
ATOM 2060 N N . GLN A 1 264 ? -9.911 19.054 4.484 1.00 77.75 264 GLN A N 1
ATOM 2061 C CA . GLN A 1 264 ? -9.189 20.262 4.893 1.00 77.75 264 GLN A CA 1
ATOM 2062 C C . GLN A 1 264 ? -7.750 19.944 5.305 1.00 77.75 264 GLN A C 1
ATOM 2064 O O . GLN A 1 264 ? -6.847 20.695 4.958 1.00 77.75 264 GLN A O 1
ATOM 2069 N N . LEU A 1 265 ? -7.537 18.817 5.994 1.00 75.06 265 LEU A N 1
ATOM 2070 C CA . LEU A 1 265 ? -6.207 18.346 6.385 1.00 75.06 265 LEU A CA 1
ATOM 2071 C C . LEU A 1 265 ? -5.340 18.078 5.155 1.00 75.06 265 LEU A C 1
ATOM 2073 O O . LEU A 1 265 ? -4.225 18.574 5.075 1.00 75.06 265 LEU A O 1
ATOM 2077 N N . VAL A 1 266 ? -5.869 17.352 4.166 1.00 75.81 266 VAL A N 1
ATOM 2078 C CA . VAL A 1 266 ? -5.135 17.068 2.925 1.00 75.81 266 VAL A CA 1
ATOM 2079 C C . VAL A 1 266 ? -4.839 18.359 2.155 1.00 75.81 266 VAL A C 1
ATOM 2081 O O . VAL A 1 266 ? -3.702 18.574 1.745 1.00 75.81 266 VAL A O 1
ATOM 2084 N N . GLU A 1 267 ? -5.822 19.249 1.996 1.00 77.75 267 GLU A N 1
ATOM 2085 C CA . GLU A 1 267 ? -5.645 20.521 1.279 1.00 77.75 267 GLU A CA 1
ATOM 2086 C C . GLU A 1 267 ? -4.616 21.441 1.948 1.00 77.75 267 GLU A C 1
ATOM 2088 O O . GLU A 1 267 ? -3.764 22.014 1.266 1.00 77.75 267 GLU A O 1
ATOM 2093 N N . GLN A 1 268 ? -4.665 21.573 3.276 1.00 75.69 268 GLN A N 1
ATOM 2094 C CA . GLN A 1 268 ? -3.704 22.376 4.032 1.00 75.69 268 GLN A CA 1
ATOM 2095 C C . GLN A 1 268 ? -2.302 21.782 3.946 1.00 75.69 268 GLN A C 1
ATOM 2097 O O . GLN A 1 268 ? -1.361 22.516 3.652 1.00 75.69 268 GLN A O 1
ATOM 2102 N N . SER A 1 269 ? -2.178 20.461 4.081 1.00 73.56 269 SER A N 1
ATOM 2103 C CA . SER A 1 269 ? -0.885 19.786 4.007 1.00 73.56 269 SER A CA 1
ATOM 2104 C C . SER A 1 269 ? -0.242 19.824 2.625 1.00 73.56 269 SER A C 1
ATOM 2106 O O . SER A 1 269 ? 0.983 19.824 2.489 1.00 73.56 269 SER A O 1
ATOM 2108 N N . MET A 1 270 ? -1.057 19.890 1.572 1.00 72.44 270 MET A N 1
ATOM 2109 C CA . MET A 1 270 ? -0.572 20.176 0.224 1.00 72.44 270 MET A CA 1
ATOM 2110 C C . MET A 1 270 ? -0.113 21.633 0.077 1.00 72.44 270 MET A C 1
ATOM 2112 O O . MET A 1 270 ? 0.851 21.897 -0.640 1.00 72.44 270 MET A O 1
ATOM 2116 N N . ALA A 1 271 ? -0.793 22.579 0.730 1.00 74.94 271 ALA A N 1
ATOM 2117 C CA . ALA A 1 271 ? -0.494 24.006 0.629 1.00 74.94 271 ALA A CA 1
ATOM 2118 C C . ALA A 1 271 ? 0.754 24.429 1.426 1.00 74.94 271 ALA A C 1
ATOM 2120 O O . ALA A 1 271 ? 1.483 25.317 0.982 1.00 74.94 271 ALA A O 1
ATOM 2121 N N . ASP A 1 272 ? 1.005 23.815 2.582 1.00 73.44 272 ASP A N 1
ATOM 2122 C CA . ASP A 1 272 ? 2.147 24.121 3.453 1.00 73.44 272 ASP A CA 1
ATOM 2123 C C . ASP A 1 272 ? 3.375 23.219 3.210 1.00 73.44 272 ASP A C 1
ATOM 2125 O O . ASP A 1 272 ? 4.456 23.488 3.739 1.00 73.44 272 ASP A O 1
ATOM 2129 N N . GLY A 1 273 ? 3.233 22.183 2.376 1.00 64.88 273 GLY A N 1
ATOM 2130 C CA . GLY A 1 273 ? 4.294 21.227 2.062 1.00 64.88 273 GLY A CA 1
ATOM 2131 C C . GLY A 1 273 ? 4.591 20.223 3.182 1.00 64.88 273 GLY A C 1
ATOM 2132 O O . GLY A 1 273 ? 5.641 19.585 3.146 1.00 64.88 273 GLY A O 1
ATOM 2133 N N . SER A 1 274 ? 3.700 20.084 4.170 1.00 65.94 274 SER A N 1
ATOM 2134 C CA . SER A 1 274 ? 3.781 19.071 5.232 1.00 65.94 274 SER A CA 1
ATOM 2135 C C . SER A 1 274 ? 3.373 17.674 4.760 1.00 65.94 274 SER A C 1
ATOM 2137 O O . SER A 1 274 ? 3.696 16.687 5.424 1.00 65.94 274 SER A O 1
ATOM 2139 N N . LEU A 1 275 ? 2.713 17.563 3.599 1.00 65.12 275 LEU A N 1
ATOM 2140 C CA . LEU A 1 275 ? 2.534 16.279 2.933 1.00 65.12 275 LEU A CA 1
ATOM 2141 C C . LEU A 1 275 ? 3.905 15.749 2.510 1.00 65.12 275 LEU A C 1
ATOM 2143 O O . LEU A 1 275 ? 4.612 16.347 1.694 1.00 65.12 275 LEU A O 1
ATOM 2147 N N . MET A 1 276 ? 4.279 14.608 3.073 1.00 62.12 276 MET A N 1
ATOM 2148 C CA . MET A 1 276 ? 5.544 13.967 2.757 1.00 62.12 276 MET A CA 1
ATOM 2149 C C . MET A 1 276 ? 5.558 13.561 1.274 1.00 62.12 276 MET A C 1
ATOM 2151 O O . MET A 1 276 ? 4.517 13.304 0.668 1.00 62.12 276 MET A O 1
ATOM 2155 N N . ALA A 1 277 ? 6.748 13.463 0.670 1.00 55.72 277 ALA A N 1
ATOM 2156 C CA . ALA A 1 277 ? 6.897 13.065 -0.738 1.00 55.72 277 ALA A CA 1
ATOM 2157 C C . ALA A 1 277 ? 6.293 11.678 -1.052 1.00 55.72 277 ALA A C 1
ATOM 2159 O O . ALA A 1 277 ? 6.083 11.334 -2.213 1.00 55.72 277 ALA A O 1
ATOM 2160 N N . ASP A 1 278 ? 6.029 10.894 -0.008 1.00 51.84 278 ASP A N 1
ATOM 2161 C CA . ASP A 1 278 ? 5.431 9.567 -0.028 1.00 51.84 278 ASP A CA 1
ATOM 2162 C C . ASP A 1 278 ? 3.888 9.584 0.055 1.00 51.84 278 ASP A C 1
ATOM 2164 O O . ASP A 1 278 ? 3.259 8.528 0.067 1.00 51.84 278 ASP A O 1
ATOM 2168 N N . GLY A 1 279 ? 3.276 10.773 0.111 1.00 60.75 279 GLY A N 1
ATOM 2169 C CA . GLY A 1 279 ? 1.833 10.970 0.242 1.00 60.75 279 GLY A CA 1
ATOM 2170 C C . GLY A 1 279 ? 1.285 10.714 1.648 1.00 60.75 279 GLY A C 1
ATOM 2171 O O . GLY A 1 279 ? 0.069 10.750 1.823 1.00 60.75 279 GLY A O 1
ATOM 2172 N N . SER A 1 280 ? 2.148 10.451 2.636 1.00 69.69 280 SER A N 1
ATOM 2173 C CA . SER A 1 280 ? 1.739 10.322 4.034 1.00 69.69 280 SER A CA 1
ATOM 2174 C C . SER A 1 280 ? 1.549 11.684 4.693 1.00 69.69 280 SER A C 1
ATOM 2176 O O . SER A 1 280 ? 2.251 12.657 4.399 1.00 69.69 280 SER A O 1
ATOM 2178 N N . LEU A 1 281 ? 0.617 11.726 5.643 1.00 74.06 281 LEU A N 1
ATOM 2179 C CA . LEU A 1 281 ? 0.402 12.875 6.512 1.00 74.06 281 LEU A CA 1
ATOM 2180 C C . LEU A 1 281 ? 0.823 12.509 7.934 1.00 74.06 281 LEU A C 1
ATOM 2182 O O . LEU A 1 281 ? 0.140 11.721 8.584 1.00 74.06 281 LEU A O 1
ATOM 2186 N N . ASN A 1 282 ? 1.945 13.055 8.415 1.00 73.44 282 ASN A N 1
ATOM 2187 C CA . ASN A 1 282 ? 2.471 12.797 9.766 1.00 73.44 282 ASN A CA 1
ATOM 2188 C C . ASN A 1 282 ? 2.543 11.294 10.118 1.00 73.44 282 ASN A C 1
ATOM 2190 O O . ASN A 1 282 ? 2.206 10.868 11.223 1.00 73.44 282 ASN A O 1
ATOM 2194 N N . GLY A 1 283 ? 2.949 10.464 9.154 1.00 70.81 283 GLY A N 1
ATOM 2195 C CA . GLY A 1 283 ? 3.048 9.015 9.321 1.00 70.81 283 GLY A CA 1
ATOM 2196 C C . GLY A 1 283 ? 1.727 8.241 9.187 1.00 70.81 283 GLY A C 1
ATOM 2197 O O . GLY A 1 283 ? 1.731 7.019 9.336 1.00 70.81 283 GLY A O 1
ATOM 2198 N N . CYS A 1 284 ? 0.614 8.896 8.868 1.00 78.38 284 CYS A N 1
ATOM 2199 C CA . CYS A 1 284 ? -0.596 8.215 8.413 1.00 78.38 284 CYS A CA 1
ATOM 2200 C C . CYS A 1 284 ? -0.467 7.881 6.925 1.00 78.38 284 CYS A C 1
ATOM 2202 O O . CYS A 1 284 ? -0.154 8.753 6.114 1.00 78.38 284 CYS A O 1
ATOM 2204 N N . ASP A 1 285 ? -0.714 6.623 6.576 1.00 78.00 285 ASP A N 1
ATOM 2205 C CA . ASP A 1 285 ? -0.627 6.108 5.209 1.00 78.00 285 ASP A CA 1
ATOM 2206 C C . ASP A 1 285 ? -1.841 6.522 4.360 1.00 78.00 285 ASP A C 1
ATOM 2208 O O . ASP A 1 285 ? -1.725 6.669 3.145 1.00 78.00 285 ASP A O 1
ATOM 2212 N N . ALA A 1 286 ? -2.992 6.741 5.006 1.00 83.56 286 ALA A N 1
ATOM 2213 C CA . ALA A 1 286 ? -4.215 7.241 4.384 1.00 83.56 286 ALA A CA 1
ATOM 2214 C C . ALA A 1 286 ? -4.963 8.212 5.309 1.00 83.56 286 ALA A C 1
ATOM 2216 O O . ALA A 1 286 ? -4.903 8.088 6.535 1.00 83.56 286 ALA A O 1
ATOM 2217 N N . VAL A 1 287 ? -5.709 9.148 4.715 1.00 84.06 287 VAL A N 1
ATOM 2218 C CA . VAL A 1 287 ? -6.602 10.083 5.417 1.00 84.06 287 VAL A CA 1
ATOM 2219 C C . VAL A 1 287 ? -7.999 9.981 4.805 1.00 84.06 287 VAL A C 1
ATOM 2221 O O . VAL A 1 287 ? -8.176 10.185 3.607 1.00 84.06 287 VAL A O 1
ATOM 2224 N N . LEU A 1 288 ? -8.994 9.647 5.623 1.00 85.12 288 LEU A N 1
ATOM 2225 C CA . LEU A 1 288 ? -10.354 9.308 5.211 1.00 85.12 288 LEU A CA 1
ATOM 2226 C C . LEU A 1 288 ? -11.393 10.166 5.944 1.00 85.12 288 LEU A C 1
ATOM 2228 O O . LEU A 1 288 ? -11.230 10.439 7.136 1.00 85.12 288 LEU A O 1
ATOM 2232 N N . PRO A 1 289 ? -12.486 10.576 5.274 1.00 82.44 289 PRO A N 1
ATOM 2233 C CA . PRO A 1 289 ? -13.559 11.324 5.916 1.00 82.44 289 PRO A CA 1
ATOM 2234 C C . PRO A 1 289 ? -14.368 10.457 6.893 1.00 82.44 289 PRO A C 1
ATOM 2236 O O . PRO A 1 289 ? -14.556 9.259 6.673 1.00 82.44 289 PRO A O 1
ATOM 2239 N N . LYS A 1 290 ? -14.918 11.077 7.945 1.00 77.19 290 LYS A N 1
ATOM 2240 C CA . LYS A 1 290 ? -16.009 10.497 8.750 1.00 77.19 290 LYS A CA 1
ATOM 2241 C C . LYS A 1 290 ? -17.372 10.738 8.066 1.00 77.19 290 LYS A C 1
ATOM 2243 O O . LYS A 1 290 ? -17.631 11.873 7.666 1.00 77.19 290 LYS A O 1
ATOM 2248 N N . PRO A 1 291 ? -18.280 9.740 7.996 1.00 75.25 291 PRO A N 1
ATOM 2249 C CA . PRO A 1 291 ? -18.073 8.332 8.344 1.00 75.25 291 PRO A CA 1
ATOM 2250 C C . PRO A 1 291 ? -17.220 7.604 7.291 1.00 75.25 291 PRO A C 1
ATOM 2252 O O . PRO A 1 291 ? -17.395 7.825 6.093 1.00 75.25 291 PRO A O 1
ATOM 2255 N N . CYS A 1 292 ? -16.340 6.701 7.737 1.00 83.69 292 CYS A N 1
ATOM 2256 C CA . CYS A 1 292 ? -15.569 5.853 6.829 1.00 83.69 292 CYS A CA 1
ATOM 2257 C C . CYS A 1 292 ? -16.521 4.925 6.059 1.00 83.69 292 CYS A C 1
ATOM 2259 O O . CYS A 1 292 ? -17.418 4.324 6.653 1.00 83.69 292 CYS A O 1
ATOM 2261 N N . SER A 1 293 ? -16.357 4.818 4.739 1.00 85.19 293 SER A N 1
ATOM 2262 C CA . SER A 1 293 ? -17.189 3.933 3.920 1.00 85.19 293 SER A CA 1
ATOM 2263 C C . SER A 1 293 ? -16.718 2.479 4.015 1.00 85.19 293 SER A C 1
ATOM 2265 O O . SER A 1 293 ? -15.544 2.194 4.263 1.00 85.19 293 SER A O 1
ATOM 2267 N N . LEU A 1 294 ? -17.632 1.534 3.773 1.00 83.56 294 LEU A N 1
ATOM 2268 C CA . LEU A 1 294 ? -17.288 0.110 3.731 1.00 83.56 294 LEU A CA 1
ATOM 2269 C C . LEU A 1 294 ? -16.282 -0.206 2.610 1.00 83.56 294 LEU A C 1
ATOM 2271 O O . LEU A 1 294 ? -15.423 -1.067 2.785 1.00 83.56 294 LEU A O 1
ATOM 2275 N N . ASP A 1 295 ? -16.358 0.501 1.481 1.00 82.25 295 ASP A N 1
ATOM 2276 C CA . ASP A 1 295 ? -15.432 0.309 0.361 1.00 82.25 295 ASP A CA 1
ATOM 2277 C C . ASP A 1 295 ? -14.031 0.834 0.690 1.00 82.25 295 ASP A C 1
ATOM 2279 O O . ASP A 1 295 ? -13.045 0.155 0.410 1.00 82.25 295 ASP A O 1
ATOM 2283 N N . ALA A 1 296 ? -13.924 1.977 1.380 1.00 83.56 296 ALA A N 1
ATOM 2284 C CA . ALA A 1 296 ? -12.640 2.452 1.888 1.00 83.56 296 ALA A CA 1
ATOM 2285 C C . ALA A 1 296 ? -12.045 1.452 2.893 1.00 83.56 296 ALA A C 1
ATOM 2287 O O . ALA A 1 296 ? -10.871 1.104 2.792 1.00 83.56 296 ALA A O 1
ATOM 2288 N N . MET A 1 297 ? -12.863 0.909 3.804 1.00 86.38 297 MET A N 1
ATOM 2289 C CA . MET A 1 297 ? -12.430 -0.136 4.739 1.00 86.38 297 MET A CA 1
ATOM 2290 C C . MET A 1 297 ? -11.925 -1.393 4.019 1.00 86.38 297 MET A C 1
ATOM 2292 O O . MET A 1 297 ? -10.939 -1.995 4.442 1.00 86.38 297 MET A O 1
ATOM 2296 N N . ARG A 1 298 ? -12.574 -1.781 2.914 1.00 82.50 298 ARG A N 1
ATOM 2297 C CA . ARG A 1 298 ? -12.145 -2.908 2.076 1.00 82.50 298 ARG A CA 1
ATOM 2298 C C . ARG A 1 298 ? -10.757 -2.667 1.496 1.00 82.50 298 ARG A C 1
ATOM 2300 O O . ARG A 1 298 ? -9.899 -3.527 1.662 1.00 82.50 298 ARG A O 1
ATOM 2307 N N . VAL A 1 299 ? -10.527 -1.496 0.900 1.00 79.38 299 VAL A N 1
ATOM 2308 C CA . VAL A 1 299 ? -9.213 -1.112 0.358 1.00 79.38 299 VAL A CA 1
ATOM 2309 C C . VAL A 1 299 ? -8.136 -1.153 1.442 1.00 79.38 299 VAL A C 1
ATOM 2311 O O . VAL A 1 299 ? -7.063 -1.704 1.209 1.00 79.38 299 VAL A O 1
ATOM 2314 N N . LEU A 1 300 ? -8.421 -0.628 2.638 1.00 83.88 300 LEU A N 1
ATOM 2315 C CA . LEU A 1 300 ? -7.473 -0.650 3.755 1.00 83.88 300 LEU A CA 1
ATOM 2316 C C . LEU A 1 300 ? -7.116 -2.074 4.191 1.00 83.88 300 LEU A C 1
ATOM 2318 O O . LEU A 1 300 ? -5.940 -2.389 4.347 1.00 83.88 300 LEU A O 1
ATOM 2322 N N . ILE A 1 301 ? -8.118 -2.939 4.369 1.00 81.56 301 ILE A N 1
ATOM 2323 C CA . ILE A 1 301 ? -7.919 -4.337 4.773 1.00 81.56 301 ILE A CA 1
ATOM 2324 C C . ILE A 1 301 ? -7.128 -5.109 3.714 1.00 81.56 301 ILE A C 1
ATOM 2326 O O . ILE A 1 301 ? -6.226 -5.868 4.055 1.00 81.56 301 ILE A O 1
ATOM 2330 N N . GLU A 1 302 ? -7.434 -4.912 2.433 1.00 74.38 302 GLU A N 1
ATOM 2331 C CA . GLU A 1 302 ? -6.683 -5.529 1.336 1.00 74.38 302 GLU A CA 1
ATOM 2332 C C . GLU A 1 302 ? -5.242 -5.008 1.276 1.00 74.38 302 GLU A C 1
ATOM 2334 O O . GLU A 1 302 ? -4.317 -5.797 1.092 1.00 74.38 302 GLU A O 1
ATOM 2339 N N . GLY A 1 303 ? -5.044 -3.712 1.533 1.00 69.56 303 GLY A N 1
ATOM 2340 C CA . GLY A 1 303 ? -3.738 -3.056 1.613 1.00 69.56 303 GLY A CA 1
ATOM 2341 C C . GLY A 1 303 ? -2.844 -3.528 2.765 1.00 69.56 303 GLY A C 1
ATOM 2342 O O . GLY A 1 303 ? -1.657 -3.221 2.768 1.00 69.56 303 GLY A O 1
ATOM 2343 N N . CYS A 1 304 ? -3.379 -4.281 3.730 1.00 69.69 304 CYS A N 1
ATOM 2344 C CA . CYS A 1 304 ? -2.599 -4.866 4.827 1.00 69.69 304 CYS A CA 1
ATOM 2345 C C . CYS A 1 304 ? -1.879 -6.169 4.445 1.00 69.69 304 CYS A C 1
ATOM 2347 O O . CYS A 1 304 ? -1.007 -6.611 5.189 1.00 69.69 304 CYS A O 1
ATOM 2349 N N . HIS A 1 305 ? -2.246 -6.782 3.314 1.00 57.53 305 HIS A N 1
ATOM 2350 C CA . HIS A 1 305 ? -1.630 -8.004 2.775 1.00 57.53 305 HIS A CA 1
ATOM 2351 C C . HIS A 1 305 ? -0.599 -7.708 1.660 1.00 57.53 305 HIS A C 1
ATOM 2353 O O . HIS A 1 305 ? -0.221 -8.611 0.912 1.00 57.53 305 HIS A O 1
ATOM 2359 N N . VAL A 1 306 ? -0.231 -6.433 1.493 1.00 45.56 306 VAL A N 1
ATOM 2360 C CA . VAL A 1 306 ? 0.625 -5.876 0.429 1.00 45.56 306 VAL A CA 1
ATOM 2361 C C . VAL A 1 306 ? 2.060 -5.762 0.922 1.00 45.56 306 VAL A C 1
ATOM 2363 O O . VAL A 1 306 ? 2.266 -5.214 2.029 1.00 45.56 306 VAL A O 1
#

Organism: NCBI:txid72548

Secondary structure (DSSP, 8-state):
---THHHHHHHHHHHHHHHT---HHHHHHHHHHHHHHHHHTT--HHHHHHHHHHHHHHHHHSTT-HHHHHHHHHHHHHHHHSTT--HHHHHTTT-TTS-HHHHHHHHHHHHHH--GGGHHHHHHHHHHHHHHHHHHTGGG--S-PPPP----EEEEE-S-HHHHHHHHHHHHHH-TT-EEEEESSHHHHHHHHHHHTTTT----EEEEES------TT-TTTTTT-TTSSTHHHHHHHHTS-TTS---GGGSPEEEEEETTHHHHHHHHHHHT-S-TTS-BTTBSEEEESSPPHHHHHHHHHGGG-

Foldseek 3Di:
DQPPQQLQLLLLVLLCVLQVDPDPVSSVVSSVLLSQLCVQLVDDPQLSLQLSLLLSVQSNPVPPPSLLSSLLSSQRSCVVVPPPDDNVSSCVGRPPPHDPVRSVVVNVVSVVPDPPVCSLVSSLLSLLSSLVVCVVVLVPSPDQDDADPDAAEEEEEDQDPVLLVVLVVLCCSNHVNYHYHYHLFLVRLLVVQVVVVVVPHAHLAYEFEFCSDPDDPPCPPVSVVDPPGGRLVSLVSLVPPDPPPPSDPLRRYQAEYEYQCLVVQLVVCVVVVCQPPSRDRSRHSYYHYPPHDSSSSNSRVVSSVD